Protein AF-A0A377W652-F1 (afdb_monomer_lite)

pLDDT: mean 80.08, std 19.36, range [29.86, 98.31]

Sequence (258 aa):
MRSPALASLPARCYQHLEQLRKGLPGRFKTESAIARPEDRALLKRELHKAECLGRTADGKVIYLWQRNGQEDAPLLRELGRLREIAFRAVGEGSGKRRDIDGYDDDYLHLILWDEEDLEIVGAYRFMPTAIQLAKRGLEGIYSYSLFHYDGRMDDVLQHGIELGRSFIQPRYWGRSRAGLPVVRHRRLSGALSALSLSVWSGVDFWRIAARDLLVAFYRMWFPATHPLAESRRPYPASLPDVLAQFWAGRITTTTWPG

InterPro domains:
  IPR016181 Acyl-CoA N-acyltransferase [SSF55729] (70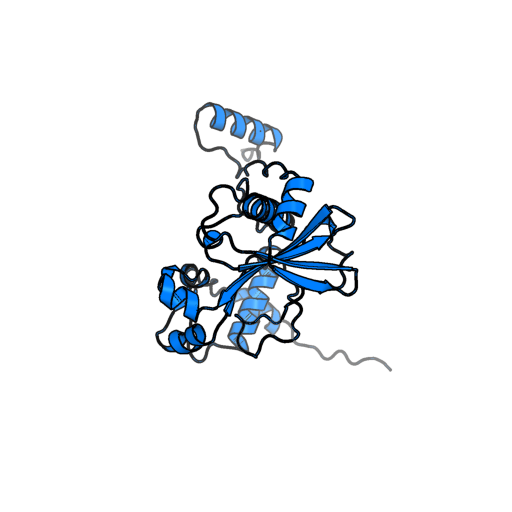-239)
  IPR052351 L-ornithine N(alpha)-acyltransferase [PTHR37323] (31-175)

Radius of gyration: 23.19 Å; chains: 1; bounding box: 68×57×45 Å

Secondary structure (DSSP, 8-state):
-PPPP---HHHHHHHHHHHHHTTPPPSS---PPPPPPPPHHHHHHHHHHSEEEEE-TTS-EEEEE--TT-S--HHHHHHHHHHHHHHHTTT---SSSS---TTTTTSEEEEEEETTTTEEEEEEEEEEHHHHHHHH-GGG-HHHHHEEEPTTHHHHHHH-EEEEEEEE-GGGTTT-SS-EEP---TTS-S--TT-EE-----GGGS-HHHHHHHHHHHHHHS--SS-SEEESSPPP---HHHHHHHHS------PPP-

Foldseek 3Di:
DDDPDPPPPVRLVVQQVVCVVVVHHGPDDAFDAADDQDDLVVLVVVQVVFDWQQADPVGWTKGKDALQPPPDDNVQSNQQSQLQQQQVVLPNHPSYNGNDDPLRRVWIKIWTADPVVSDTQWIKTKDLLLVQCVVPNLVNAPCSVFWDFDPVCVVCSNQHMDIDSTGGGPVCVPVDPFADDDGDDPNHPDDPPDDGPPPPRDPPNDDPLVNLVVVQVCCVPPNDPDCRIGGPDDDDPPPDPSVCVVVVDPPPPPDDDD

Organism: Klebsiella pneumoniae (NCBI:txid573)

Structure (mmCIF, N/CA/C/O backbone):
data_AF-A0A377W652-F1
#
_entry.id   AF-A0A377W652-F1
#
loop_
_atom_site.group_PDB
_atom_site.id
_atom_site.type_symbol
_atom_site.label_atom_id
_atom_site.label_alt_id
_atom_site.label_comp_id
_atom_site.label_asym_id
_atom_site.label_entity_id
_atom_site.label_seq_id
_atom_site.pdbx_PDB_ins_code
_atom_site.Cartn_x
_atom_site.Cartn_y
_atom_site.Cartn_z
_atom_site.occupancy
_atom_site.B_iso_or_equiv
_atom_site.auth_seq_id
_atom_site.auth_comp_id
_atom_site.auth_asym_id
_atom_site.auth_atom_id
_atom_site.pdbx_PDB_model_num
ATOM 1 N N . MET A 1 1 ? 40.449 34.722 -15.596 1.00 35.84 1 MET A N 1
ATOM 2 C CA . MET A 1 1 ? 39.004 34.465 -15.792 1.00 35.84 1 MET A CA 1
ATOM 3 C C . MET A 1 1 ? 38.501 33.643 -14.614 1.00 35.84 1 MET A C 1
ATOM 5 O O . MET A 1 1 ? 38.960 32.524 -14.438 1.00 35.84 1 MET A O 1
ATOM 9 N N . ARG A 1 2 ? 37.672 34.224 -13.735 1.00 35.28 2 ARG A N 1
ATOM 10 C CA . ARG A 1 2 ? 37.111 33.515 -12.572 1.00 35.28 2 ARG A CA 1
ATOM 11 C C . ARG A 1 2 ? 35.944 32.639 -13.037 1.00 35.28 2 ARG A C 1
ATOM 13 O O . ARG A 1 2 ? 35.059 33.133 -13.727 1.00 35.28 2 ARG A O 1
ATOM 20 N N . SER A 1 3 ? 35.978 31.363 -12.661 1.00 35.78 3 SER A N 1
ATOM 21 C CA . SER A 1 3 ? 34.892 30.396 -12.859 1.00 35.78 3 SER A CA 1
ATOM 22 C C . SER A 1 3 ? 33.577 30.956 -12.285 1.00 35.78 3 SER A C 1
ATOM 24 O O . SER A 1 3 ? 33.621 31.531 -11.190 1.00 35.78 3 SER A O 1
ATOM 26 N N . PRO A 1 4 ? 32.427 30.864 -12.982 1.00 44.88 4 PRO A N 1
ATOM 27 C CA . PRO A 1 4 ? 31.177 31.421 -12.485 1.00 44.88 4 PRO A CA 1
ATOM 28 C C . PRO A 1 4 ? 30.789 30.692 -11.198 1.00 44.88 4 PRO A C 1
ATOM 30 O O . PRO A 1 4 ? 30.637 29.473 -11.168 1.00 44.88 4 PRO A O 1
ATOM 33 N N . ALA A 1 5 ? 30.691 31.461 -10.117 1.00 50.03 5 ALA A N 1
ATOM 34 C CA . ALA A 1 5 ? 30.400 30.970 -8.784 1.00 50.03 5 ALA A CA 1
ATOM 35 C C . ALA A 1 5 ? 29.127 30.110 -8.776 1.00 50.03 5 ALA A C 1
ATOM 37 O O . ALA A 1 5 ? 28.068 30.534 -9.244 1.00 50.03 5 ALA A O 1
ATOM 38 N N . LEU A 1 6 ? 29.228 28.916 -8.189 1.00 53.34 6 LEU A N 1
ATOM 39 C CA . LEU A 1 6 ? 28.081 28.156 -7.703 1.00 53.34 6 LEU A CA 1
ATOM 40 C C . LEU A 1 6 ? 27.255 29.090 -6.808 1.00 53.34 6 LEU A C 1
ATOM 42 O O . LEU A 1 6 ? 27.677 29.424 -5.703 1.00 53.34 6 LEU A O 1
ATOM 46 N N . ALA A 1 7 ? 26.105 29.557 -7.299 1.00 61.00 7 ALA A N 1
ATOM 47 C CA . ALA A 1 7 ? 25.197 30.373 -6.505 1.00 61.00 7 ALA A CA 1
ATOM 48 C C . ALA A 1 7 ? 24.889 29.645 -5.186 1.00 61.00 7 ALA A C 1
ATOM 50 O O . ALA A 1 7 ? 24.534 28.461 -5.198 1.00 61.00 7 ALA A O 1
ATOM 51 N N . SER A 1 8 ? 25.044 30.345 -4.059 1.00 83.06 8 SER A N 1
ATOM 52 C CA . SER A 1 8 ? 24.790 29.791 -2.728 1.00 83.06 8 SER A CA 1
ATOM 53 C C . SER A 1 8 ? 23.367 29.217 -2.646 1.00 83.06 8 SER A C 1
ATOM 55 O O . SER A 1 8 ? 22.455 29.689 -3.332 1.00 83.06 8 SER A O 1
ATOM 57 N N . LEU A 1 9 ? 23.153 28.180 -1.825 1.00 81.50 9 LEU A N 1
ATOM 58 C CA . LEU A 1 9 ? 21.832 27.556 -1.657 1.00 81.50 9 LEU A CA 1
ATOM 59 C C . LEU A 1 9 ? 20.709 28.593 -1.414 1.00 81.50 9 LEU A C 1
ATOM 61 O O . LEU A 1 9 ? 19.686 28.491 -2.092 1.00 81.50 9 LEU A O 1
ATOM 65 N N . PRO A 1 10 ? 20.903 29.643 -0.583 1.00 86.69 10 PRO A N 1
ATOM 66 C CA . PRO A 1 10 ? 19.921 30.718 -0.438 1.00 86.69 10 PRO A CA 1
ATOM 67 C C . PRO A 1 10 ? 19.581 31.422 -1.757 1.00 86.69 10 PRO A C 1
ATOM 69 O O . PRO A 1 10 ? 18.405 31.585 -2.074 1.00 86.69 10 PRO A O 1
ATOM 72 N N . ALA A 1 11 ? 20.578 31.783 -2.572 1.00 87.31 11 ALA A N 1
ATOM 73 C CA . ALA A 1 11 ? 20.348 32.435 -3.863 1.00 87.31 11 ALA A CA 1
ATOM 74 C C . ALA A 1 11 ? 19.551 31.539 -4.827 1.00 87.31 11 ALA A C 1
ATOM 76 O O . ALA A 1 11 ? 18.671 32.016 -5.546 1.00 87.31 11 ALA A O 1
ATOM 77 N N . ARG A 1 12 ? 19.804 30.225 -4.803 1.00 88.19 12 ARG A N 1
ATOM 78 C CA . ARG A 1 12 ? 19.027 29.248 -5.580 1.00 88.19 12 ARG A CA 1
ATOM 79 C C . ARG A 1 12 ? 17.585 29.131 -5.078 1.00 88.19 12 ARG A C 1
ATOM 81 O O . ARG A 1 12 ? 16.683 29.027 -5.908 1.00 88.19 12 ARG A O 1
ATOM 88 N N . CYS A 1 13 ? 17.354 29.188 -3.763 1.00 88.56 13 CYS A N 1
ATOM 89 C CA . CYS A 1 13 ? 16.011 29.223 -3.165 1.00 88.56 13 CYS A CA 1
ATOM 90 C C . CYS A 1 13 ? 15.234 30.475 -3.579 1.00 88.56 13 CYS A C 1
ATOM 92 O O . CYS A 1 13 ? 14.096 30.359 -4.030 1.00 88.56 13 CYS A O 1
ATOM 94 N N . TYR A 1 14 ? 15.858 31.654 -3.530 1.00 89.25 14 TYR A N 1
ATOM 95 C CA . TYR A 1 14 ? 15.233 32.890 -4.011 1.00 89.25 14 TYR A CA 1
ATOM 96 C C . TYR A 1 14 ? 14.858 32.807 -5.493 1.00 89.25 14 TYR A C 1
ATOM 98 O O . TYR A 1 14 ? 13.730 33.123 -5.865 1.00 89.25 14 TYR A O 1
ATOM 106 N N . GLN A 1 15 ? 15.767 32.321 -6.342 1.00 89.00 15 GLN A N 1
ATOM 107 C CA . GLN A 1 15 ? 15.490 32.142 -7.771 1.00 89.00 15 GLN A CA 1
ATOM 108 C C . GLN A 1 15 ? 14.363 31.137 -8.032 1.00 89.00 15 GLN A C 1
ATOM 110 O O . GLN A 1 15 ? 13.579 31.332 -8.957 1.00 89.00 15 GLN A O 1
ATOM 115 N N . HIS A 1 16 ? 14.277 30.071 -7.234 1.00 89.56 16 HIS A N 1
ATOM 116 C CA . HIS A 1 16 ? 13.189 29.103 -7.314 1.00 89.56 16 HIS A CA 1
ATOM 117 C C . HIS A 1 16 ? 11.834 29.749 -7.006 1.00 89.56 16 HIS A C 1
ATOM 119 O O . HIS A 1 16 ? 10.908 29.618 -7.803 1.00 89.56 16 HIS A O 1
ATOM 125 N N . LEU A 1 17 ? 11.732 30.486 -5.896 1.00 90.56 17 LEU A N 1
ATOM 126 C CA . LEU A 1 17 ? 10.500 31.181 -5.510 1.00 90.56 17 LEU A CA 1
ATOM 127 C C . LEU A 1 17 ? 10.085 32.225 -6.555 1.00 90.56 17 LEU A C 1
ATOM 129 O O . LEU A 1 17 ? 8.910 32.316 -6.903 1.00 90.56 17 LEU A O 1
ATOM 133 N N . GLU A 1 18 ? 11.047 32.963 -7.111 1.00 91.50 18 GLU A N 1
ATOM 134 C CA . GLU A 1 18 ? 10.772 33.971 -8.138 1.00 91.50 18 GLU A CA 1
ATOM 135 C C . GLU A 1 18 ? 10.302 33.352 -9.466 1.00 91.50 18 GLU A C 1
ATOM 137 O O . GLU A 1 18 ? 9.458 33.930 -10.150 1.00 91.50 18 GLU A O 1
ATOM 142 N N . GLN A 1 19 ? 10.801 32.166 -9.833 1.00 90.38 19 GLN A N 1
ATOM 143 C CA . GLN A 1 19 ? 10.291 31.414 -10.986 1.00 90.38 19 GLN A CA 1
ATOM 144 C C . GLN A 1 19 ? 8.856 30.938 -10.757 1.00 90.38 19 GLN A C 1
ATOM 146 O O . GLN A 1 19 ? 8.008 31.165 -11.620 1.00 90.38 19 GLN A O 1
ATOM 151 N N . LEU A 1 20 ? 8.565 30.367 -9.582 1.00 88.81 20 LEU A N 1
ATOM 152 C CA . LEU A 1 20 ? 7.210 29.932 -9.234 1.00 88.81 20 LEU A CA 1
ATOM 153 C C . LEU A 1 20 ? 6.216 31.100 -9.252 1.00 88.81 20 LEU A C 1
ATOM 155 O O . LEU A 1 20 ? 5.122 30.962 -9.795 1.00 88.81 20 LEU A O 1
ATOM 159 N N . ARG A 1 21 ? 6.614 32.275 -8.745 1.00 89.12 21 ARG A N 1
ATOM 160 C CA . ARG A 1 21 ? 5.798 33.502 -8.790 1.00 89.12 21 ARG A CA 1
ATOM 161 C C . ARG A 1 21 ? 5.438 33.921 -10.220 1.00 89.12 21 ARG A C 1
ATOM 163 O O . ARG A 1 21 ? 4.377 34.493 -10.439 1.00 89.12 21 ARG A O 1
ATOM 170 N N . LYS A 1 22 ? 6.312 33.637 -11.189 1.00 91.44 22 LYS A N 1
ATOM 171 C CA . LYS A 1 22 ? 6.118 33.928 -12.621 1.00 91.44 22 LYS A CA 1
ATOM 172 C C . LYS A 1 22 ? 5.391 32.811 -13.380 1.00 91.44 22 LYS A C 1
ATOM 174 O O . LYS A 1 22 ? 5.277 32.903 -14.597 1.00 91.44 22 LYS A O 1
ATOM 179 N N . GLY A 1 23 ? 4.945 31.750 -12.701 1.00 86.81 23 GLY A N 1
ATOM 180 C CA . GLY A 1 23 ? 4.350 30.570 -13.340 1.00 86.81 23 GLY A CA 1
ATOM 181 C C . GLY A 1 23 ? 5.354 29.709 -14.117 1.00 86.81 23 GLY A C 1
ATOM 182 O O . GLY A 1 23 ? 4.952 28.846 -14.892 1.00 86.81 23 GLY A O 1
ATOM 183 N N . LEU A 1 24 ? 6.658 29.935 -13.927 1.00 88.50 24 LEU A N 1
ATOM 184 C CA . LEU A 1 24 ? 7.721 29.146 -14.544 1.00 88.50 24 LEU A CA 1
ATOM 185 C C . LEU A 1 24 ? 8.069 27.935 -13.661 1.00 88.50 24 LEU A C 1
ATOM 187 O O . LEU A 1 24 ? 7.951 28.014 -12.434 1.00 88.50 24 LEU A O 1
ATOM 191 N N . PRO A 1 25 ? 8.551 26.824 -14.249 1.00 84.50 25 PRO A N 1
ATOM 192 C CA . PRO A 1 25 ? 9.026 25.684 -13.475 1.00 84.50 25 PRO A CA 1
ATOM 193 C C . PRO A 1 25 ? 10.186 26.104 -12.566 1.00 84.50 25 PRO A C 1
ATOM 195 O O . PRO A 1 25 ? 11.153 26.728 -13.007 1.00 84.50 25 PRO A O 1
ATOM 198 N N . GLY A 1 26 ? 10.073 25.773 -11.279 1.00 85.00 26 GLY A N 1
ATOM 199 C CA . GLY A 1 26 ? 11.079 26.118 -10.282 1.00 85.00 26 GLY A CA 1
ATOM 200 C C . GLY A 1 26 ? 12.357 25.277 -10.400 1.00 85.00 26 GLY A C 1
ATOM 201 O O . GLY A 1 26 ? 12.348 24.142 -10.863 1.00 85.00 26 GLY A O 1
ATOM 202 N N . ARG A 1 27 ? 13.477 25.806 -9.888 1.00 84.81 27 ARG A N 1
ATOM 203 C CA . ARG A 1 27 ? 14.809 25.151 -9.899 1.00 84.81 27 ARG A CA 1
ATOM 204 C C . ARG A 1 27 ? 14.981 23.884 -9.050 1.00 84.81 27 ARG A C 1
ATOM 206 O O . ARG A 1 27 ? 16.042 23.267 -9.102 1.00 84.81 27 ARG A O 1
ATOM 213 N N . PHE A 1 28 ? 14.004 23.543 -8.220 1.00 85.81 28 PHE A N 1
ATOM 214 C CA . PHE A 1 28 ? 14.082 22.422 -7.291 1.00 85.81 28 PHE A CA 1
ATOM 215 C C . PHE A 1 28 ? 12.897 21.513 -7.546 1.00 85.81 28 PHE A C 1
ATOM 217 O O . PHE A 1 28 ? 11.790 21.992 -7.792 1.00 85.81 28 PHE A O 1
ATOM 224 N N . LYS A 1 29 ? 13.135 20.207 -7.440 1.00 82.50 29 LYS A N 1
ATOM 225 C CA . LYS A 1 29 ? 12.052 19.244 -7.308 1.00 82.50 29 LYS A CA 1
ATOM 226 C C . LYS A 1 29 ? 11.389 19.502 -5.957 1.00 82.50 29 LYS A C 1
ATOM 228 O O . LYS A 1 29 ? 12.051 19.423 -4.925 1.00 82.50 29 LYS A O 1
ATOM 233 N N . THR A 1 30 ? 10.120 19.873 -5.979 1.00 84.81 30 THR A N 1
ATOM 234 C CA . THR A 1 30 ? 9.318 20.096 -4.778 1.00 84.81 30 THR A CA 1
ATOM 235 C C . THR A 1 30 ? 8.376 18.923 -4.563 1.00 84.81 30 THR A C 1
ATOM 237 O O . THR A 1 30 ? 8.030 18.196 -5.495 1.00 84.81 30 THR A O 1
ATOM 240 N N . GLU A 1 31 ? 7.958 18.743 -3.318 1.00 88.06 31 GLU A N 1
ATOM 241 C CA . GLU A 1 31 ? 6.947 17.767 -2.942 1.00 88.06 31 GLU A CA 1
ATOM 242 C C . GLU A 1 31 ? 5.745 18.497 -2.351 1.00 88.06 31 GLU A C 1
ATOM 244 O O . GLU A 1 31 ? 5.880 19.524 -1.683 1.00 88.06 31 GLU A O 1
ATOM 249 N N . SER A 1 32 ? 4.553 17.953 -2.569 1.00 90.12 32 SER A N 1
ATOM 250 C CA . SER A 1 32 ? 3.347 18.449 -1.912 1.00 90.12 32 SER A CA 1
ATOM 251 C C . SER A 1 32 ? 3.416 18.182 -0.411 1.00 90.12 32 SER A C 1
ATOM 253 O O . SER A 1 32 ? 3.940 17.153 0.020 1.00 90.12 32 SER A O 1
ATOM 255 N N . ALA A 1 33 ? 2.821 19.063 0.393 1.00 93.69 33 ALA A N 1
ATOM 256 C CA . ALA A 1 33 ? 2.632 18.791 1.813 1.00 93.69 33 ALA A CA 1
ATOM 257 C C . ALA A 1 33 ? 1.785 17.522 2.004 1.00 93.69 33 ALA A C 1
ATOM 259 O O . ALA A 1 33 ? 0.727 17.373 1.380 1.00 93.69 33 ALA A O 1
ATOM 260 N N . ILE A 1 34 ? 2.242 16.622 2.876 1.00 95.69 34 ILE A N 1
ATOM 261 C CA . ILE A 1 34 ? 1.500 15.410 3.239 1.00 95.69 34 ILE A CA 1
ATOM 262 C C . ILE A 1 34 ? 0.124 15.816 3.782 1.00 95.69 34 ILE A C 1
ATOM 264 O O . ILE A 1 34 ? -0.031 16.851 4.438 1.00 95.69 34 ILE A O 1
ATOM 268 N N . ALA A 1 35 ? -0.906 15.036 3.455 1.00 96.94 35 ALA A N 1
ATOM 269 C C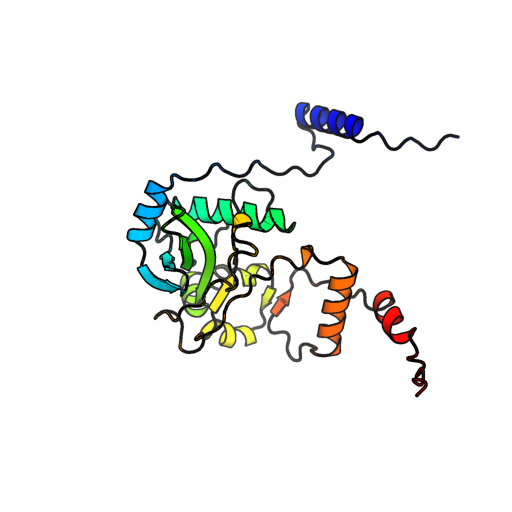A . ALA A 1 35 ? -2.254 15.288 3.943 1.00 96.94 35 ALA A CA 1
ATOM 270 C C . ALA A 1 35 ? -2.318 15.321 5.481 1.00 96.94 35 ALA A C 1
ATOM 272 O O . ALA A 1 35 ? -1.502 14.714 6.172 1.00 96.94 35 ALA A O 1
ATOM 273 N N . ARG A 1 36 ? -3.318 16.031 6.015 1.00 97.44 36 ARG A N 1
ATOM 274 C CA . ARG A 1 36 ? -3.622 15.998 7.451 1.00 97.44 36 ARG A CA 1
ATOM 275 C C . ARG A 1 36 ? -4.139 14.603 7.839 1.00 97.44 36 ARG A C 1
ATOM 277 O O . ARG A 1 36 ? -4.729 13.953 6.973 1.00 97.44 36 ARG A O 1
ATOM 284 N N . PRO A 1 37 ? -3.902 14.151 9.084 1.00 97.38 37 PRO A N 1
ATOM 285 C CA . PRO A 1 37 ? -4.447 12.887 9.572 1.00 97.38 37 PRO A CA 1
ATOM 286 C C . PRO A 1 37 ? -5.973 12.887 9.532 1.00 97.38 37 PRO A C 1
ATOM 288 O O . PRO A 1 37 ? -6.599 13.926 9.762 1.00 97.38 37 PRO A O 1
ATOM 291 N N . GLU A 1 38 ? -6.551 11.726 9.235 1.00 98.06 38 GLU A N 1
ATOM 292 C CA . GLU A 1 38 ? -7.982 11.492 9.442 1.00 98.06 38 GLU A CA 1
ATOM 293 C C . GLU A 1 38 ? -8.286 11.364 10.950 1.00 98.06 38 GLU A C 1
ATOM 295 O O . GLU A 1 38 ? -7.396 11.113 11.768 1.00 98.06 38 GLU A O 1
ATOM 300 N N . ASP A 1 39 ? -9.549 11.560 11.333 1.00 97.56 39 ASP A N 1
ATOM 301 C CA . ASP A 1 39 ? -9.966 11.479 12.734 1.00 97.56 39 ASP A CA 1
ATOM 302 C C . ASP A 1 39 ? -9.821 10.051 13.292 1.00 97.56 39 ASP A C 1
ATOM 304 O O . ASP A 1 39 ? -10.311 9.084 12.708 1.00 97.56 39 ASP A O 1
ATOM 308 N N . ARG A 1 40 ? -9.164 9.904 14.448 1.00 96.75 40 ARG A N 1
ATOM 309 C CA . ARG A 1 40 ? -8.858 8.584 15.027 1.00 96.75 40 ARG A CA 1
ATOM 310 C C . ARG A 1 40 ? -10.107 7.817 15.455 1.00 96.75 40 ARG A C 1
ATOM 312 O O . ARG A 1 40 ? -10.152 6.597 15.303 1.00 96.75 40 ARG A O 1
ATOM 319 N N . ALA A 1 41 ? -11.124 8.511 15.968 1.00 96.38 41 ALA A N 1
ATOM 320 C CA . ALA A 1 41 ? -12.373 7.871 16.371 1.00 96.38 41 ALA A CA 1
ATOM 321 C C . ALA A 1 41 ? -13.154 7.373 15.144 1.00 96.38 41 ALA A C 1
ATOM 323 O O . ALA A 1 41 ? -13.698 6.266 15.167 1.00 96.38 41 ALA A O 1
ATOM 324 N N . LEU A 1 42 ? -13.148 8.143 14.052 1.00 97.06 42 LEU A N 1
ATOM 325 C CA . LEU A 1 42 ? -13.664 7.723 12.750 1.00 97.06 42 LEU A CA 1
ATOM 326 C C . LEU A 1 42 ? -12.920 6.488 12.230 1.00 97.06 42 LEU A C 1
ATOM 328 O O . LEU A 1 42 ? -13.573 5.508 11.881 1.00 97.06 42 LEU A O 1
ATOM 332 N N . LEU A 1 43 ? -11.583 6.500 12.217 1.00 97.81 43 LEU A N 1
ATOM 333 C CA . LEU A 1 43 ? -10.782 5.361 11.749 1.00 97.81 43 LEU A CA 1
ATOM 334 C C . LEU A 1 43 ? -11.089 4.087 12.538 1.00 97.81 43 LEU A C 1
ATOM 336 O O . LEU A 1 43 ? -11.358 3.049 11.936 1.00 97.81 43 LEU A O 1
ATOM 340 N N . LYS A 1 44 ? -11.131 4.179 13.873 1.00 97.38 44 LYS A N 1
ATOM 341 C CA . LYS A 1 44 ? -11.507 3.057 14.741 1.00 97.38 44 LYS A CA 1
ATOM 342 C C . LYS A 1 44 ? -12.902 2.530 14.410 1.00 97.38 44 LYS A C 1
ATOM 344 O O . LYS A 1 44 ? -13.090 1.324 14.269 1.00 97.38 44 LYS A O 1
ATOM 349 N N . ARG A 1 45 ? -13.883 3.423 14.253 1.00 96.69 45 ARG A N 1
ATOM 350 C CA . ARG A 1 45 ? -15.257 3.045 13.901 1.00 96.69 45 ARG A CA 1
ATOM 351 C C . ARG A 1 45 ? -15.332 2.337 12.551 1.00 96.69 45 ARG A C 1
ATOM 353 O O . ARG A 1 45 ? -16.061 1.357 12.441 1.00 96.69 45 ARG A O 1
ATOM 360 N N . GLU A 1 46 ? -14.610 2.813 11.541 1.00 96.81 46 GLU A N 1
ATOM 361 C CA . GLU A 1 46 ? -14.594 2.160 10.228 1.00 96.81 46 GLU A CA 1
ATOM 362 C C . GLU A 1 46 ? -13.869 0.807 10.264 1.00 96.81 46 GLU A C 1
ATOM 364 O O . GLU A 1 46 ? -14.350 -0.148 9.658 1.00 96.81 46 GLU A O 1
ATOM 369 N N . LEU A 1 47 ? -12.776 0.678 11.026 1.00 96.81 47 LEU A N 1
ATOM 370 C CA . LEU A 1 47 ? -12.091 -0.607 11.217 1.00 96.81 47 LEU A CA 1
ATOM 371 C C . LEU A 1 47 ? -12.969 -1.638 11.925 1.00 96.81 47 LEU A C 1
ATOM 373 O O . LEU A 1 47 ? -12.968 -2.797 11.533 1.00 96.81 47 LEU A O 1
ATOM 377 N N . HIS A 1 48 ? -13.788 -1.230 12.896 1.00 94.88 48 HIS A N 1
ATOM 378 C CA . HIS A 1 48 ? -14.734 -2.142 13.548 1.00 94.88 48 HIS A CA 1
ATOM 379 C C . HIS A 1 48 ? -15.811 -2.705 12.610 1.00 94.88 48 HIS A C 1
ATOM 381 O O . HIS A 1 48 ? -16.417 -3.723 12.938 1.00 94.88 48 HIS A O 1
ATOM 387 N N . LYS A 1 49 ? -16.059 -2.070 11.457 1.00 95.31 49 LYS A N 1
ATOM 388 C CA . LYS A 1 49 ? -16.943 -2.611 10.410 1.00 95.31 49 LYS A CA 1
ATOM 389 C C . LYS A 1 49 ? -16.213 -3.569 9.466 1.00 95.31 49 LYS A C 1
ATOM 391 O O . LYS A 1 49 ? -16.865 -4.277 8.702 1.00 95.31 49 LYS A O 1
ATOM 396 N N . ALA A 1 50 ? -14.882 -3.540 9.461 1.00 95.56 50 ALA A N 1
ATOM 397 C CA . ALA A 1 50 ? -14.050 -4.402 8.641 1.00 95.56 50 ALA A CA 1
ATOM 398 C C . ALA A 1 50 ? -13.956 -5.810 9.250 1.00 95.56 50 ALA A C 1
ATOM 400 O O . ALA A 1 50 ? -14.237 -6.027 10.430 1.00 95.56 50 ALA A O 1
ATOM 401 N N . GLU A 1 51 ? -13.545 -6.782 8.442 1.00 94.69 51 GLU A N 1
ATOM 402 C CA . GLU A 1 51 ? -13.375 -8.153 8.915 1.00 94.69 51 GLU A CA 1
ATOM 403 C C . GLU A 1 51 ? -12.170 -8.228 9.864 1.00 94.69 51 GLU A C 1
ATOM 405 O O . GLU A 1 51 ? -11.057 -7.847 9.501 1.00 94.69 51 GLU A O 1
ATOM 410 N N . CYS A 1 52 ? -12.383 -8.711 11.089 1.00 94.69 52 CYS A N 1
ATOM 411 C CA . CYS A 1 52 ? -11.313 -8.934 12.056 1.00 94.69 52 CYS A CA 1
ATOM 412 C C . CYS A 1 52 ? -10.713 -10.326 11.843 1.00 94.69 52 CYS A C 1
ATOM 414 O O . CYS A 1 52 ? -11.392 -11.336 12.025 1.00 94.69 52 CYS A O 1
ATOM 416 N N . LEU A 1 53 ? -9.432 -10.375 11.479 1.00 91.00 53 LEU A N 1
ATOM 417 C CA . LEU A 1 53 ? -8.715 -11.620 11.205 1.00 91.00 53 LEU A CA 1
ATOM 418 C C . LEU A 1 53 ? -8.013 -12.199 12.441 1.00 91.00 53 LEU A C 1
ATOM 420 O O . LEU A 1 53 ? -7.572 -13.347 12.415 1.00 91.00 53 LEU A O 1
ATOM 424 N N . GLY A 1 54 ? -7.878 -11.414 13.512 1.00 90.56 54 GLY A N 1
ATOM 425 C CA . GLY A 1 54 ? -7.260 -11.848 14.763 1.00 90.56 54 GLY A CA 1
ATOM 426 C C . GLY A 1 54 ? -6.360 -10.789 15.390 1.00 90.56 54 GLY A C 1
ATOM 427 O O . GLY A 1 54 ? -6.473 -9.597 15.102 1.00 90.56 54 GLY A O 1
ATOM 428 N N . ARG A 1 55 ? -5.467 -11.237 16.276 1.00 90.19 55 ARG A N 1
ATOM 429 C CA . ARG A 1 55 ? -4.511 -10.389 16.997 1.00 90.19 55 ARG A CA 1
ATOM 430 C C . ARG A 1 55 ? -3.093 -10.938 16.891 1.00 90.19 55 ARG A C 1
ATOM 432 O O . ARG A 1 55 ? -2.899 -12.150 16.815 1.00 90.19 55 ARG A O 1
ATOM 439 N N . THR A 1 56 ? -2.110 -10.048 16.898 1.00 85.88 56 THR A N 1
ATOM 440 C CA . THR A 1 56 ? -0.691 -10.395 17.014 1.00 85.88 56 THR A CA 1
ATOM 441 C C . THR A 1 56 ? -0.313 -10.690 18.469 1.00 85.88 56 THR A C 1
ATOM 443 O O . THR A 1 56 ? -1.069 -10.401 19.398 1.00 85.88 56 THR A O 1
ATOM 446 N N . ALA A 1 57 ? 0.879 -11.258 18.679 1.00 84.38 57 ALA A N 1
ATOM 447 C CA . ALA A 1 57 ? 1.388 -11.577 20.016 1.00 84.38 57 ALA A CA 1
ATOM 448 C C . ALA A 1 57 ? 1.559 -10.337 20.918 1.00 84.38 57 ALA A C 1
ATOM 450 O O . ALA A 1 57 ? 1.432 -10.443 22.132 1.00 84.38 57 ALA A O 1
ATOM 451 N N . ASP A 1 58 ? 1.809 -9.166 20.328 1.00 82.56 58 ASP A N 1
ATOM 452 C CA . ASP A 1 58 ? 1.894 -7.864 21.001 1.00 82.56 58 ASP A CA 1
ATOM 453 C C . ASP A 1 58 ? 0.539 -7.128 21.078 1.00 82.56 58 ASP A C 1
ATOM 455 O O . ASP A 1 58 ? 0.493 -5.923 21.301 1.00 82.56 58 ASP A O 1
ATOM 459 N N . GLY A 1 59 ? -0.579 -7.836 20.879 1.00 88.06 59 GLY A N 1
ATOM 460 C CA . GLY A 1 59 ? -1.931 -7.329 21.137 1.00 88.06 59 GLY A CA 1
ATOM 461 C C . GLY A 1 59 ? -2.558 -6.488 20.020 1.00 88.06 59 GLY A C 1
ATOM 462 O O . GLY A 1 59 ? -3.743 -6.145 20.127 1.00 88.06 59 GLY A O 1
ATOM 463 N N . LYS A 1 60 ? -1.824 -6.205 18.936 1.00 91.06 60 LYS A N 1
ATOM 464 C CA . LYS A 1 60 ? -2.326 -5.445 17.778 1.00 91.06 60 LYS A CA 1
ATOM 465 C C . LYS A 1 60 ? -3.384 -6.239 17.027 1.00 91.06 60 LYS A C 1
ATOM 467 O O . LYS A 1 60 ? -3.309 -7.462 16.925 1.00 91.06 60 LYS A O 1
ATOM 472 N N . VAL A 1 61 ? -4.390 -5.546 16.509 1.00 93.50 61 VAL A N 1
ATOM 473 C CA . VAL A 1 61 ? -5.529 -6.164 15.820 1.00 93.50 61 VAL A CA 1
ATOM 474 C C . VAL A 1 61 ? -5.278 -6.167 14.321 1.00 93.50 61 VAL A C 1
ATOM 476 O O . VAL A 1 61 ? -4.783 -5.186 13.769 1.00 93.50 61 VAL A O 1
ATOM 479 N N . ILE A 1 62 ? -5.619 -7.265 13.658 1.00 94.00 62 ILE A N 1
ATOM 480 C CA . ILE A 1 62 ? -5.479 -7.404 12.213 1.00 94.00 62 ILE A CA 1
ATOM 481 C C . ILE A 1 62 ? -6.861 -7.301 11.578 1.00 94.00 62 ILE A C 1
ATOM 483 O O . ILE A 1 62 ? -7.725 -8.142 11.828 1.00 94.00 62 ILE A O 1
ATOM 487 N N . TYR A 1 63 ? -7.045 -6.296 10.730 1.00 95.88 63 TYR A N 1
ATOM 488 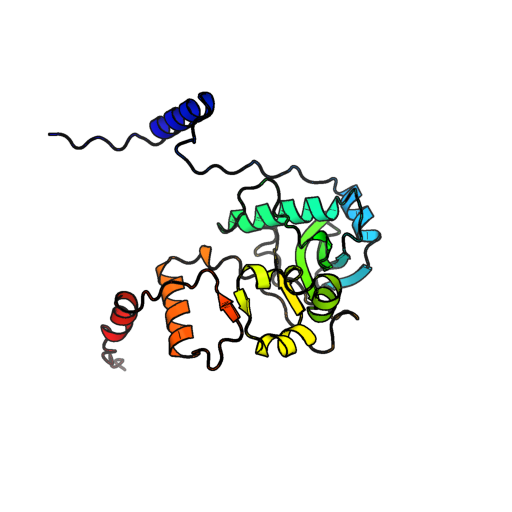C CA . TYR A 1 63 ? -8.271 -6.076 9.974 1.00 95.88 63 TYR A CA 1
ATOM 489 C C . TYR A 1 63 ? -8.047 -6.311 8.483 1.00 95.88 63 TYR A C 1
ATOM 491 O O . TYR A 1 63 ? -6.982 -6.004 7.944 1.00 95.88 63 TYR A O 1
ATOM 499 N N . LEU A 1 64 ? -9.075 -6.810 7.807 1.00 95.38 64 LEU A N 1
ATOM 500 C CA . LEU A 1 64 ? -9.147 -6.901 6.358 1.00 95.38 64 LEU A CA 1
ATOM 501 C C . LEU A 1 64 ? -10.211 -5.938 5.845 1.00 95.38 64 LEU A C 1
ATOM 503 O O . LEU A 1 64 ? -11.395 -6.063 6.164 1.00 95.38 64 LEU A O 1
ATOM 507 N N . TRP A 1 65 ? -9.781 -4.976 5.037 1.00 96.56 65 TRP A N 1
ATOM 508 C CA . TRP A 1 65 ? -10.638 -3.923 4.513 1.00 96.56 65 TRP A CA 1
ATOM 509 C C . TRP A 1 65 ? -10.523 -3.816 2.991 1.00 96.56 65 TRP A C 1
ATOM 511 O O . TRP A 1 65 ? -9.459 -4.012 2.417 1.00 96.56 65 TRP A O 1
ATOM 521 N N . GLN A 1 66 ? -11.620 -3.474 2.326 1.00 95.44 66 GLN A N 1
ATOM 522 C CA . GLN A 1 66 ? -11.675 -3.189 0.893 1.00 95.44 66 GLN A CA 1
ATOM 523 C C . GLN A 1 66 ? -12.654 -2.039 0.682 1.00 95.44 66 GLN A C 1
ATOM 525 O O . GLN A 1 66 ? -13.661 -1.958 1.388 1.00 95.44 66 GLN A O 1
ATOM 530 N N . ARG A 1 67 ? -12.395 -1.168 -0.302 1.00 94.69 67 ARG A N 1
ATOM 531 C CA . ARG A 1 67 ? -13.234 0.016 -0.524 1.00 94.69 67 ARG A CA 1
ATOM 532 C C . ARG A 1 67 ? -14.681 -0.329 -0.864 1.00 94.69 67 ARG A C 1
ATOM 534 O O . ARG A 1 67 ? -15.580 0.379 -0.429 1.00 94.69 67 ARG A O 1
ATOM 541 N N . ASN A 1 68 ? -14.907 -1.382 -1.654 1.00 89.81 68 ASN A N 1
ATOM 542 C CA . ASN A 1 68 ? -16.242 -1.872 -2.028 1.00 89.81 68 ASN A CA 1
ATOM 543 C C . ASN A 1 68 ? -17.207 -0.767 -2.508 1.00 89.81 68 ASN A C 1
ATOM 545 O O . ASN A 1 68 ? -18.385 -0.770 -2.166 1.00 89.81 68 ASN A O 1
ATOM 549 N N . GLY A 1 69 ? -16.700 0.195 -3.288 1.00 89.69 69 GLY A N 1
ATOM 550 C CA . GLY A 1 69 ? -17.510 1.280 -3.852 1.00 89.69 69 GLY A CA 1
ATOM 551 C C . GLY A 1 69 ? -17.895 2.398 -2.876 1.00 89.69 69 GLY A C 1
ATOM 552 O O . GLY A 1 69 ? -18.665 3.271 -3.257 1.00 89.69 69 GLY A O 1
ATOM 553 N N . GLN A 1 70 ? -17.365 2.415 -1.648 1.00 91.88 70 GLN A N 1
ATOM 554 C CA . GLN A 1 70 ? -17.602 3.514 -0.706 1.00 91.88 70 GLN A CA 1
ATOM 555 C C . GLN A 1 70 ? -17.125 4.853 -1.290 1.00 91.88 70 GLN A C 1
ATOM 557 O O . GLN A 1 70 ? -15.953 5.005 -1.663 1.00 91.88 70 GLN A O 1
ATOM 562 N N . GLU A 1 71 ? -18.028 5.833 -1.343 1.00 89.12 71 GLU A N 1
ATOM 563 C CA . GLU A 1 71 ? -17.705 7.198 -1.770 1.00 89.12 71 GLU A CA 1
ATOM 564 C C . GLU A 1 71 ? -16.765 7.865 -0.761 1.00 89.12 71 GLU A C 1
ATOM 566 O O . GLU A 1 71 ? -15.670 8.305 -1.127 1.00 89.12 71 GLU A O 1
ATOM 571 N N . ASP A 1 72 ? -17.146 7.854 0.520 1.00 93.19 72 ASP A N 1
ATOM 572 C CA . ASP A 1 72 ? -16.307 8.315 1.622 1.00 93.19 72 ASP A CA 1
ATOM 573 C C . ASP A 1 72 ? -15.482 7.161 2.209 1.00 93.19 72 ASP A C 1
ATOM 575 O O . ASP A 1 72 ? -15.999 6.296 2.910 1.00 93.19 72 ASP A O 1
ATOM 579 N N . ALA A 1 73 ? -14.180 7.156 1.913 1.00 96.19 73 ALA A N 1
ATOM 580 C CA . ALA A 1 73 ? -13.239 6.127 2.352 1.00 96.19 73 ALA A CA 1
ATOM 581 C C . ALA A 1 73 ? -12.110 6.729 3.220 1.00 96.19 73 ALA A C 1
ATOM 583 O O . ALA A 1 73 ? -10.976 6.870 2.742 1.00 96.19 73 ALA A O 1
ATOM 584 N N . PRO A 1 74 ? -12.374 7.090 4.494 1.00 97.12 74 PRO A N 1
ATOM 585 C CA . PRO A 1 74 ? -11.355 7.643 5.394 1.00 97.12 74 PRO A CA 1
ATOM 586 C C . PRO A 1 74 ? -10.188 6.677 5.610 1.00 97.12 74 PRO A C 1
ATOM 588 O O . PRO A 1 74 ? -9.040 7.110 5.647 1.00 97.12 74 PRO A O 1
ATOM 591 N N . LEU A 1 75 ? -10.446 5.364 5.644 1.00 97.81 75 LEU A N 1
ATOM 592 C CA . LEU A 1 75 ? -9.383 4.364 5.760 1.00 97.81 75 LEU A CA 1
ATOM 593 C C . LEU A 1 75 ? -8.416 4.411 4.580 1.00 97.81 75 LEU A C 1
ATOM 595 O O . LEU A 1 75 ? -7.208 4.443 4.790 1.00 97.81 75 LEU A O 1
ATOM 599 N N . LEU A 1 76 ? -8.917 4.502 3.346 1.00 97.75 76 LEU A N 1
ATOM 600 C CA . LEU A 1 76 ? -8.050 4.617 2.174 1.00 97.75 76 LEU A CA 1
ATOM 601 C C . LEU A 1 76 ? -7.246 5.923 2.184 1.00 97.75 76 LEU A C 1
ATOM 603 O O . LEU A 1 76 ? -6.053 5.925 1.873 1.00 97.75 76 LEU A O 1
ATOM 607 N N . ARG A 1 77 ? -7.877 7.036 2.577 1.00 97.88 77 ARG A N 1
ATOM 608 C CA . ARG A 1 77 ? -7.187 8.327 2.701 1.00 97.88 77 ARG A CA 1
ATOM 609 C C . ARG A 1 77 ? -6.069 8.284 3.734 1.00 97.88 77 ARG A C 1
ATOM 611 O O . ARG A 1 77 ? -5.006 8.857 3.479 1.00 97.88 77 ARG A O 1
ATOM 618 N N . GLU A 1 78 ? -6.297 7.620 4.860 1.00 98.31 78 GLU A N 1
ATOM 619 C CA . GLU A 1 78 ? -5.292 7.475 5.907 1.00 98.31 78 GLU A CA 1
ATOM 620 C C . GLU A 1 78 ? -4.181 6.508 5.494 1.00 98.31 78 GLU A C 1
ATOM 622 O O . GLU A 1 78 ? -3.008 6.848 5.623 1.00 98.31 78 GLU A O 1
ATOM 627 N N . LEU A 1 79 ? -4.513 5.360 4.895 1.00 97.94 79 LEU A N 1
ATOM 628 C CA . LEU A 1 79 ? -3.520 4.435 4.341 1.00 97.94 79 LEU A CA 1
ATOM 629 C C . LEU A 1 79 ? -2.592 5.144 3.351 1.00 97.94 79 LEU A C 1
ATOM 631 O O . LEU A 1 79 ? -1.373 5.034 3.470 1.00 97.94 79 LEU A O 1
ATOM 635 N N . GLY A 1 80 ? -3.145 5.935 2.429 1.00 97.69 80 GLY A N 1
ATOM 636 C CA . GLY A 1 80 ? -2.345 6.702 1.478 1.00 97.69 80 GLY A CA 1
ATOM 637 C C . GLY A 1 80 ? -1.473 7.775 2.133 1.00 97.69 80 GLY A C 1
ATOM 638 O O . GLY A 1 80 ? -0.343 8.009 1.702 1.00 97.69 80 GLY A O 1
ATOM 639 N N . ARG A 1 81 ? -1.959 8.425 3.196 1.00 98.19 81 ARG A N 1
ATOM 640 C CA . ARG A 1 81 ? -1.165 9.388 3.976 1.00 98.19 81 ARG A CA 1
ATOM 641 C C . ARG A 1 81 ? 0.019 8.700 4.658 1.00 98.19 81 ARG A C 1
ATOM 643 O O . ARG A 1 81 ? 1.138 9.204 4.596 1.00 98.19 81 ARG A O 1
ATOM 650 N N . LEU A 1 82 ? -0.223 7.558 5.295 1.00 97.31 82 LEU A N 1
ATOM 651 C CA . LEU A 1 82 ? 0.784 6.817 6.052 1.00 97.31 82 LEU A CA 1
ATOM 652 C C . LEU A 1 82 ? 1.819 6.134 5.156 1.00 97.31 82 LEU A C 1
ATOM 654 O O . LEU A 1 82 ? 3.004 6.142 5.494 1.00 97.31 82 LEU A O 1
ATOM 658 N N . ARG A 1 83 ? 1.398 5.621 3.995 1.00 96.31 83 ARG A N 1
ATOM 659 C CA . ARG A 1 83 ? 2.303 5.154 2.937 1.00 96.31 83 ARG A CA 1
ATOM 660 C C . ARG A 1 83 ? 3.244 6.257 2.494 1.00 96.31 83 ARG A C 1
ATOM 662 O O . ARG A 1 83 ? 4.450 6.056 2.504 1.00 96.31 83 ARG A O 1
ATOM 669 N N . GLU A 1 84 ? 2.713 7.439 2.184 1.00 96.31 84 GLU A N 1
ATOM 670 C CA . GLU A 1 84 ? 3.540 8.567 1.752 1.00 96.31 84 GLU A CA 1
ATOM 671 C C . GLU A 1 84 ? 4.565 8.966 2.825 1.00 96.31 84 GLU A C 1
ATOM 673 O O . GLU A 1 84 ? 5.722 9.220 2.501 1.00 96.31 84 GLU A O 1
ATOM 678 N N . ILE A 1 85 ? 4.177 8.961 4.107 1.00 94.50 85 ILE A N 1
ATOM 679 C CA . ILE A 1 85 ? 5.104 9.201 5.227 1.00 94.50 85 ILE A CA 1
ATOM 680 C C . ILE A 1 85 ? 6.214 8.146 5.256 1.00 94.50 85 ILE A C 1
ATOM 682 O O . ILE A 1 85 ? 7.392 8.496 5.337 1.00 94.50 85 ILE A O 1
ATOM 686 N N . ALA A 1 86 ? 5.849 6.865 5.199 1.00 91.88 86 ALA A N 1
ATOM 687 C CA . ALA A 1 86 ? 6.805 5.768 5.276 1.00 91.88 86 ALA A CA 1
ATOM 688 C C . ALA A 1 86 ? 7.751 5.742 4.066 1.00 91.88 86 ALA A C 1
ATOM 690 O O . ALA A 1 86 ? 8.958 5.582 4.235 1.00 91.88 86 ALA A O 1
ATOM 691 N N . PHE A 1 87 ? 7.226 5.950 2.858 1.00 91.31 87 PHE A N 1
ATOM 692 C CA . PHE A 1 87 ? 8.004 5.918 1.624 1.00 91.31 87 PHE A CA 1
ATOM 693 C C . PHE A 1 87 ? 8.906 7.143 1.476 1.00 91.31 87 PHE A C 1
ATOM 695 O O . PHE A 1 87 ? 10.073 6.984 1.120 1.00 91.31 87 PHE A O 1
ATOM 702 N N . ARG A 1 88 ? 8.456 8.354 1.838 1.00 91.56 88 ARG A N 1
ATOM 703 C CA . ARG A 1 88 ? 9.350 9.529 1.869 1.00 91.56 88 ARG A CA 1
ATOM 704 C C . ARG A 1 88 ? 10.507 9.357 2.840 1.00 91.56 88 ARG A C 1
ATOM 706 O O . ARG A 1 88 ? 11.621 9.758 2.520 1.00 91.56 88 ARG A O 1
ATOM 713 N N . ALA A 1 89 ? 10.266 8.734 3.993 1.00 88.81 89 ALA A N 1
ATOM 714 C CA . ALA A 1 89 ? 11.306 8.495 4.988 1.00 88.81 89 ALA A CA 1
ATOM 715 C C . ALA A 1 89 ? 12.434 7.567 4.488 1.00 88.81 89 ALA A C 1
ATOM 717 O O . ALA A 1 89 ? 13.518 7.579 5.066 1.00 88.81 89 ALA A O 1
ATOM 718 N N . VAL A 1 90 ? 12.213 6.820 3.400 1.00 81.19 90 VAL A N 1
ATOM 719 C CA . VAL A 1 90 ? 13.234 5.989 2.733 1.00 81.19 90 VAL A CA 1
ATOM 720 C C . VAL A 1 90 ? 13.590 6.456 1.315 1.00 81.19 90 VAL A C 1
ATOM 722 O O . VAL A 1 90 ? 14.308 5.759 0.608 1.00 81.19 90 VAL A O 1
ATOM 725 N N . GLY A 1 91 ? 13.117 7.635 0.894 1.00 84.06 91 GLY A N 1
ATOM 726 C CA . GLY A 1 91 ? 13.415 8.212 -0.424 1.00 84.06 91 GLY A CA 1
ATOM 727 C C . GLY A 1 91 ? 12.567 7.691 -1.593 1.00 84.06 91 GLY A C 1
ATOM 728 O O . GLY A 1 91 ? 12.838 8.053 -2.732 1.00 84.06 91 GLY A O 1
ATOM 729 N N . GLU A 1 92 ? 11.525 6.905 -1.320 1.00 85.12 92 GLU A N 1
ATOM 730 C CA . GLU A 1 92 ? 10.647 6.237 -2.303 1.00 85.12 92 GLU A CA 1
ATOM 731 C C . GLU A 1 92 ? 9.259 6.907 -2.408 1.00 85.12 92 GLU A C 1
ATOM 733 O O . GLU A 1 92 ? 8.324 6.376 -3.007 1.00 85.12 92 GLU A O 1
ATOM 738 N N . GLY A 1 93 ? 9.075 8.056 -1.753 1.00 87.06 93 GLY A N 1
ATOM 739 C CA . GLY A 1 93 ? 7.792 8.754 -1.700 1.00 87.06 93 GLY A CA 1
ATOM 740 C C . GLY A 1 93 ? 7.327 9.248 -3.069 1.00 87.06 93 GLY A C 1
ATOM 741 O O . GLY A 1 93 ? 8.124 9.668 -3.910 1.00 87.06 93 GLY A O 1
ATOM 742 N N . SER A 1 94 ? 6.010 9.276 -3.278 1.00 89.75 94 SER A N 1
ATOM 743 C CA . SER A 1 94 ? 5.430 9.771 -4.533 1.00 89.75 94 SER A CA 1
ATOM 744 C C . SER A 1 94 ? 5.590 11.290 -4.705 1.00 89.75 94 SER A C 1
ATOM 746 O O . SER A 1 94 ? 5.417 11.821 -5.806 1.00 89.75 94 SER A O 1
ATOM 748 N N . GLY A 1 95 ? 5.873 12.008 -3.612 1.00 91.44 95 GLY A N 1
ATOM 749 C CA . GLY A 1 95 ? 5.906 13.467 -3.544 1.00 91.44 95 GLY A CA 1
ATOM 750 C C . GLY A 1 95 ? 4.508 14.096 -3.536 1.00 91.44 95 GLY A C 1
ATOM 751 O O . GLY A 1 95 ? 4.380 15.324 -3.537 1.00 91.44 95 GLY A O 1
ATOM 752 N N . LYS A 1 96 ? 3.443 13.286 -3.527 1.00 94.94 96 LYS A N 1
ATOM 753 C CA . LYS A 1 96 ? 2.043 13.733 -3.496 1.00 94.94 96 LYS A CA 1
ATOM 754 C C . LYS A 1 96 ? 1.547 13.862 -2.059 1.00 94.94 96 LYS A C 1
ATOM 756 O O . LYS A 1 96 ? 2.215 13.492 -1.104 1.00 94.94 96 LYS A O 1
ATOM 761 N N . ARG A 1 97 ? 0.332 14.386 -1.881 1.00 97.06 97 ARG A N 1
ATOM 762 C CA . ARG A 1 97 ? -0.281 14.506 -0.544 1.00 97.06 97 ARG A CA 1
ATOM 763 C C . ARG A 1 97 ? -0.574 13.146 0.106 1.00 97.06 97 ARG A C 1
ATOM 765 O O . ARG A 1 97 ? -0.617 13.068 1.332 1.00 97.06 97 ARG A O 1
ATOM 772 N N . ARG A 1 98 ? -0.850 12.128 -0.714 1.00 97.31 98 ARG A N 1
ATOM 773 C CA . ARG A 1 98 ? -1.168 10.743 -0.344 1.00 97.31 98 ARG A CA 1
ATOM 774 C C . ARG A 1 98 ? -0.661 9.814 -1.450 1.00 97.31 98 ARG A C 1
ATOM 776 O O . ARG A 1 98 ? -0.787 10.166 -2.624 1.00 97.31 98 ARG A O 1
ATOM 783 N N . ASP A 1 99 ? -0.163 8.648 -1.067 1.00 96.44 99 ASP A N 1
ATOM 784 C CA . ASP A 1 99 ? 0.201 7.556 -1.969 1.00 96.44 99 ASP A CA 1
ATOM 785 C C . ASP A 1 99 ? -1.021 6.649 -2.202 1.00 96.44 99 ASP A C 1
ATOM 787 O O . ASP A 1 99 ? -1.276 5.703 -1.456 1.00 96.44 99 ASP A O 1
ATOM 791 N N . ILE A 1 100 ? -1.837 7.023 -3.191 1.00 95.62 100 ILE A N 1
ATOM 792 C CA . ILE A 1 100 ? -3.028 6.283 -3.635 1.00 95.62 100 ILE A CA 1
ATOM 793 C C . ILE A 1 100 ? -2.976 6.178 -5.160 1.00 95.62 100 ILE A C 1
ATOM 795 O O . ILE A 1 100 ? -2.683 7.167 -5.844 1.00 95.62 100 ILE A O 1
ATOM 799 N N . ASP A 1 101 ? -3.276 4.998 -5.691 1.00 94.25 101 ASP A N 1
ATOM 800 C CA . ASP A 1 101 ? -3.400 4.722 -7.119 1.00 94.25 101 ASP A CA 1
ATOM 801 C C . ASP A 1 101 ? -4.740 4.033 -7.456 1.00 94.25 101 ASP A C 1
ATOM 803 O O . ASP A 1 101 ? -5.534 3.701 -6.579 1.00 94.25 101 ASP A O 1
ATOM 807 N N . GLY A 1 102 ? -5.023 3.852 -8.751 1.00 92.81 102 GLY A N 1
ATOM 808 C CA . GLY A 1 102 ? -6.306 3.309 -9.219 1.00 92.81 102 GLY A CA 1
ATOM 809 C C . GLY A 1 102 ? -6.567 1.844 -8.847 1.00 92.81 102 GLY A C 1
ATOM 810 O O . GLY A 1 102 ? -7.693 1.375 -9.005 1.00 92.81 102 GLY A O 1
ATOM 811 N N . TYR A 1 103 ? -5.556 1.127 -8.350 1.00 94.50 103 TYR A N 1
ATOM 812 C CA . TYR A 1 103 ? -5.682 -0.267 -7.926 1.00 94.50 103 TYR A CA 1
ATOM 813 C C . TYR A 1 103 ? -6.186 -0.371 -6.483 1.00 94.50 103 TYR A C 1
ATOM 815 O O . TYR A 1 103 ? -6.787 -1.376 -6.108 1.00 94.50 103 TYR A O 1
ATOM 823 N N . ASP A 1 104 ? -5.987 0.667 -5.664 1.00 95.38 104 ASP A N 1
ATOM 824 C CA . ASP A 1 104 ? -6.353 0.641 -4.245 1.00 95.38 104 ASP A CA 1
ATOM 825 C C . ASP A 1 104 ? -7.842 0.379 -3.990 1.00 95.38 104 ASP A C 1
ATOM 827 O O . ASP A 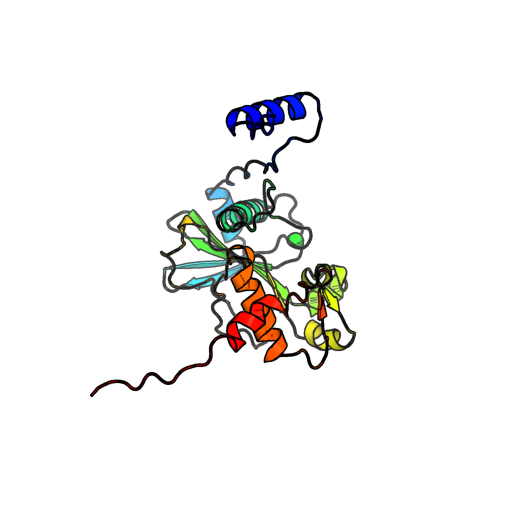1 104 ? -8.191 -0.181 -2.951 1.00 95.38 104 ASP A O 1
ATOM 831 N N . ASP A 1 105 ? -8.708 0.751 -4.930 1.00 93.50 105 ASP A N 1
ATOM 832 C CA . ASP A 1 105 ? -10.153 0.557 -4.816 1.00 93.50 105 ASP A CA 1
ATOM 833 C C . ASP A 1 105 ? -10.558 -0.915 -4.944 1.00 93.50 105 ASP A C 1
ATOM 835 O O . ASP A 1 105 ? -11.508 -1.362 -4.295 1.00 93.50 105 ASP A O 1
ATOM 839 N N . ASP A 1 106 ? -9.838 -1.675 -5.772 1.00 93.25 106 ASP A N 1
ATOM 840 C CA . ASP A 1 106 ? -10.096 -3.100 -5.945 1.00 93.25 106 ASP A CA 1
ATOM 841 C C . ASP A 1 106 ? -9.370 -3.937 -4.899 1.00 93.25 106 ASP A C 1
ATOM 843 O O . ASP A 1 106 ? -9.860 -5.006 -4.557 1.00 93.25 106 ASP A O 1
ATOM 847 N N . TYR A 1 107 ? -8.219 -3.498 -4.392 1.00 94.56 107 TYR A N 1
ATOM 848 C CA . TYR A 1 107 ? -7.355 -4.360 -3.591 1.00 94.56 107 TYR A CA 1
ATOM 849 C C . TYR A 1 107 ? -7.867 -4.537 -2.165 1.00 94.56 107 TYR A C 1
ATOM 851 O O . TYR A 1 107 ? -8.471 -3.646 -1.567 1.00 94.56 107 TYR A O 1
ATOM 859 N N . LEU A 1 108 ? -7.591 -5.716 -1.612 1.00 95.12 108 LEU A N 1
ATOM 860 C CA . LEU A 1 108 ? -7.774 -5.989 -0.196 1.00 95.12 108 LEU A CA 1
ATOM 861 C C . LEU A 1 108 ? -6.610 -5.359 0.566 1.00 95.12 108 LEU A C 1
ATOM 863 O O . LEU A 1 108 ? -5.454 -5.569 0.212 1.00 95.12 108 LEU A O 1
ATOM 867 N N . HIS A 1 109 ? -6.901 -4.610 1.619 1.00 95.56 109 HIS A N 1
ATOM 868 C CA . HIS A 1 109 ? -5.917 -3.998 2.502 1.00 95.56 109 HIS A CA 1
ATOM 869 C C . HIS A 1 109 ? -5.930 -4.750 3.824 1.00 95.56 109 HIS A C 1
ATOM 871 O O . HIS A 1 109 ? -6.935 -4.747 4.536 1.00 95.56 109 HIS A O 1
ATOM 877 N N . LEU A 1 110 ? -4.811 -5.392 4.153 1.00 94.94 110 LEU A N 1
ATOM 878 C CA . LEU A 1 110 ? -4.589 -5.938 5.484 1.00 94.94 110 LEU A CA 1
ATOM 879 C C . LEU A 1 110 ? -3.969 -4.846 6.346 1.00 94.94 110 LEU A C 1
ATOM 881 O O . LEU A 1 110 ? -2.874 -4.361 6.054 1.00 94.94 110 LEU A O 1
ATOM 885 N N . ILE A 1 111 ? -4.686 -4.456 7.393 1.00 96.12 111 ILE A N 1
ATOM 886 C CA . ILE A 1 111 ? -4.373 -3.316 8.248 1.00 96.12 111 ILE A CA 1
ATOM 887 C C . ILE A 1 111 ? -4.030 -3.832 9.641 1.00 96.12 111 ILE A C 1
ATOM 889 O O . ILE A 1 111 ? -4.813 -4.558 10.251 1.00 96.12 111 ILE A O 1
ATOM 893 N N . LEU A 1 112 ? -2.865 -3.436 10.148 1.00 94.88 112 LEU A N 1
ATOM 894 C CA . LEU A 1 112 ? -2.447 -3.696 11.520 1.00 94.88 112 LEU A CA 1
ATOM 895 C C . LEU A 1 112 ? -2.785 -2.476 12.382 1.00 94.88 112 LEU A C 1
ATOM 897 O O . LEU A 1 112 ? -2.300 -1.378 12.112 1.00 94.88 112 LEU A O 1
ATOM 901 N N . TRP A 1 113 ? -3.613 -2.662 13.404 1.00 96.00 113 TRP A N 1
ATOM 902 C CA . TRP A 1 113 ? -4.164 -1.602 14.247 1.00 96.00 113 TRP A CA 1
ATOM 903 C C . TRP A 1 113 ? -3.670 -1.694 15.690 1.00 96.00 113 TRP A C 1
ATOM 905 O O . TRP A 1 113 ? -3.666 -2.767 16.296 1.00 96.00 113 TRP A O 1
ATOM 915 N N . ASP A 1 114 ? -3.291 -0.547 16.240 1.00 94.81 114 ASP A N 1
ATOM 916 C CA . ASP A 1 114 ? -2.940 -0.348 17.638 1.00 94.81 114 ASP A CA 1
ATOM 917 C C . ASP A 1 114 ? -4.123 0.259 18.400 1.00 94.81 114 ASP A C 1
ATOM 919 O O . ASP A 1 114 ? -4.516 1.400 18.153 1.00 94.81 114 ASP A O 1
ATOM 923 N N . GLU A 1 115 ? -4.704 -0.515 19.319 1.00 93.38 115 GLU A N 1
ATOM 924 C CA . GLU A 1 115 ? -5.831 -0.062 20.142 1.00 93.38 115 GLU A CA 1
ATOM 925 C C . GLU A 1 115 ? -5.416 0.927 21.234 1.00 93.38 115 GLU A C 1
ATOM 927 O O . GLU A 1 115 ? -6.257 1.712 21.673 1.00 93.38 115 GLU A O 1
ATOM 932 N N . GLU A 1 116 ? -4.155 0.898 21.669 1.00 92.19 116 GLU A N 1
ATOM 933 C CA . GLU A 1 116 ? -3.652 1.790 22.717 1.00 92.19 116 GLU A CA 1
ATOM 934 C C . GLU A 1 116 ? -3.363 3.173 22.133 1.00 92.19 116 GLU A C 1
ATOM 936 O O . GLU A 1 116 ? -3.841 4.187 22.643 1.00 92.19 116 GLU A O 1
ATOM 941 N N . ASP A 1 117 ? -2.652 3.207 21.005 1.00 93.44 117 ASP A N 1
ATOM 942 C CA . ASP A 1 117 ? -2.309 4.457 20.324 1.00 93.44 117 ASP A CA 1
ATOM 943 C C . ASP A 1 117 ? -3.476 5.030 19.492 1.00 93.44 117 ASP A C 1
ATOM 945 O O . ASP A 1 117 ? -3.445 6.209 19.120 1.00 93.44 117 ASP A O 1
ATOM 949 N N . LEU A 1 118 ? -4.508 4.219 19.214 1.00 95.38 118 LEU A N 1
ATOM 950 C CA . LEU A 1 118 ? -5.599 4.490 18.265 1.00 95.38 118 LEU A CA 1
ATOM 951 C C . LEU A 1 118 ? -5.082 4.799 16.859 1.00 95.38 118 LEU A C 1
ATOM 953 O O . LEU A 1 118 ? -5.411 5.827 16.254 1.00 95.38 118 LEU A O 1
ATOM 957 N N . GLU A 1 119 ? -4.227 3.911 16.360 1.00 95.69 119 GLU A N 1
ATOM 958 C CA . GLU A 1 119 ? -3.378 4.189 15.213 1.00 95.69 119 GLU A CA 1
ATOM 959 C C . GLU A 1 119 ? -3.105 2.962 14.338 1.00 95.69 119 GLU A C 1
ATOM 961 O O . GLU A 1 119 ? -2.939 1.839 14.808 1.00 95.69 119 GLU A O 1
ATOM 966 N N . ILE A 1 120 ? -2.981 3.180 13.028 1.00 96.50 120 ILE A N 1
ATOM 967 C CA . ILE A 1 120 ? -2.578 2.120 12.095 1.00 96.50 120 ILE A CA 1
ATOM 968 C C . ILE A 1 120 ? -1.071 1.890 12.239 1.00 96.50 120 ILE A C 1
ATOM 970 O O . ILE A 1 120 ? -0.281 2.757 11.897 1.00 96.50 120 ILE A O 1
ATOM 974 N N . VAL A 1 121 ? -0.618 0.723 12.679 1.00 94.62 121 VAL A N 1
ATOM 975 C CA . VAL A 1 121 ? 0.820 0.406 12.766 1.00 94.62 121 VAL A CA 1
ATOM 976 C C . VAL A 1 121 ? 1.452 0.341 11.375 1.00 94.62 121 VAL A C 1
ATOM 978 O O . VAL A 1 121 ? 2.536 0.877 11.123 1.00 94.62 121 VAL A O 1
ATOM 981 N N . GLY A 1 122 ? 0.738 -0.297 10.456 1.00 93.75 122 GLY A N 1
ATOM 982 C CA . GLY A 1 122 ? 1.136 -0.485 9.074 1.00 93.75 122 GLY A CA 1
ATOM 983 C C . GLY A 1 122 ? 0.093 -1.286 8.313 1.00 93.75 122 GLY A C 1
ATOM 984 O O . GLY A 1 122 ? -0.905 -1.733 8.882 1.00 93.75 122 GLY A O 1
ATOM 985 N N . ALA A 1 123 ? 0.317 -1.459 7.020 1.00 95.00 123 ALA A N 1
ATOM 986 C CA . ALA A 1 123 ? -0.571 -2.236 6.172 1.00 95.00 123 ALA A CA 1
ATOM 987 C C . ALA A 1 123 ? 0.153 -2.723 4.921 1.00 95.00 123 ALA A C 1
ATOM 989 O O . ALA A 1 123 ? 1.203 -2.197 4.545 1.00 95.00 123 ALA A O 1
ATOM 990 N N . TYR A 1 124 ? -0.445 -3.694 4.245 1.00 93.31 124 TYR A N 1
ATOM 991 C CA . TYR A 1 124 ? -0.138 -4.016 2.856 1.00 93.31 124 TYR A CA 1
ATOM 992 C C . TYR A 1 124 ? -1.434 -4.268 2.098 1.00 93.31 124 TYR A C 1
ATOM 994 O O . TYR A 1 124 ? -2.470 -4.564 2.697 1.00 93.31 124 TYR A O 1
ATOM 1002 N N . ARG A 1 125 ? -1.374 -4.147 0.773 1.00 93.88 125 ARG A N 1
ATOM 1003 C CA . ARG A 1 125 ? -2.489 -4.524 -0.090 1.00 93.88 125 ARG A CA 1
ATOM 1004 C C . ARG A 1 125 ? -2.182 -5.809 -0.836 1.00 93.88 125 ARG A C 1
ATOM 1006 O O . ARG A 1 125 ? -1.019 -6.077 -1.151 1.00 93.88 125 ARG A O 1
ATOM 1013 N N . PHE A 1 126 ? -3.218 -6.574 -1.138 1.00 92.88 126 PHE A N 1
ATOM 1014 C CA . PHE A 1 126 ? -3.096 -7.791 -1.914 1.00 92.88 126 PHE A CA 1
ATOM 1015 C C . PHE A 1 126 ? -4.320 -8.065 -2.779 1.00 92.88 126 PHE A C 1
ATOM 1017 O O . PHE A 1 126 ? -5.422 -7.580 -2.507 1.00 92.88 126 PHE A O 1
ATOM 1024 N N . MET A 1 127 ? -4.116 -8.865 -3.820 1.00 91.62 127 MET A N 1
ATOM 1025 C CA . MET A 1 127 ? -5.174 -9.283 -4.727 1.00 91.62 127 MET A CA 1
ATOM 1026 C C . MET A 1 127 ? -4.882 -10.673 -5.306 1.00 91.62 127 MET A C 1
ATOM 1028 O O . MET A 1 127 ? -3.843 -10.843 -5.944 1.00 91.62 127 MET A O 1
ATOM 1032 N N . PRO A 1 128 ? -5.773 -11.669 -5.127 1.00 91.25 128 PRO A N 1
ATOM 1033 C CA . PRO A 1 128 ? -5.717 -12.904 -5.903 1.00 91.25 128 PRO A CA 1
ATOM 1034 C C . PRO A 1 128 ? -5.817 -12.584 -7.397 1.00 91.25 128 PRO A C 1
ATOM 1036 O O . PRO A 1 128 ? -6.814 -12.016 -7.856 1.00 91.25 128 PRO A O 1
ATOM 1039 N N . THR A 1 129 ? -4.776 -12.920 -8.155 1.00 91.19 129 THR A N 1
ATOM 1040 C CA . THR A 1 129 ? -4.614 -12.438 -9.533 1.00 91.19 129 THR A CA 1
ATOM 1041 C C . THR A 1 129 ? -5.695 -13.002 -10.453 1.00 91.19 129 THR A C 1
ATOM 1043 O O . THR A 1 129 ? -6.226 -12.253 -11.264 1.00 91.19 129 THR A O 1
ATOM 1046 N N . ALA A 1 130 ? -6.140 -14.247 -10.249 1.00 91.38 130 ALA A N 1
ATOM 1047 C CA . ALA A 1 130 ? -7.235 -14.849 -11.017 1.00 91.38 130 ALA A CA 1
ATOM 1048 C C . ALA A 1 130 ? -8.560 -14.077 -10.896 1.00 91.38 130 ALA A C 1
ATOM 1050 O O . ALA A 1 130 ? -9.253 -13.854 -11.888 1.00 91.38 130 ALA A O 1
ATOM 1051 N N . ILE A 1 131 ? -8.898 -13.620 -9.683 1.00 91.50 131 ILE A N 1
ATOM 1052 C CA . ILE A 1 131 ? -10.124 -12.845 -9.434 1.00 91.50 131 ILE A CA 1
ATOM 1053 C C . ILE A 1 131 ? -10.058 -11.513 -10.181 1.00 91.50 131 ILE A C 1
ATOM 1055 O O . ILE A 1 131 ? -11.026 -11.097 -10.817 1.00 91.50 131 ILE A O 1
ATOM 1059 N N . GLN A 1 132 ? -8.912 -10.841 -10.108 1.00 93.25 132 GLN A N 1
ATOM 1060 C CA . GLN A 1 132 ? -8.745 -9.529 -10.717 1.00 93.25 132 GLN A CA 1
ATOM 1061 C C . GLN A 1 132 ? -8.629 -9.605 -12.240 1.00 93.25 132 GLN A C 1
ATOM 1063 O O . GLN A 1 132 ? -9.204 -8.757 -12.919 1.00 93.25 132 GLN A O 1
ATOM 1068 N N . LEU A 1 133 ? -7.994 -10.653 -12.774 1.00 93.06 133 LEU A N 1
ATOM 1069 C CA . LEU A 1 133 ? -8.000 -10.959 -14.203 1.00 93.06 133 LEU A CA 1
ATOM 1070 C C . LEU A 1 133 ? -9.426 -11.135 -14.727 1.00 93.06 133 LEU A C 1
ATOM 1072 O O . LEU A 1 133 ? -9.793 -10.504 -15.713 1.00 93.06 133 LEU A O 1
ATOM 1076 N N . ALA A 1 134 ? -10.255 -11.927 -14.042 1.00 93.94 134 ALA A N 1
ATOM 1077 C CA . ALA A 1 134 ? -11.648 -12.122 -14.440 1.00 93.94 134 ALA A CA 1
ATOM 1078 C C . ALA A 1 134 ? -12.471 -10.820 -14.381 1.00 93.94 134 ALA A C 1
ATOM 1080 O O . ALA A 1 134 ? -13.401 -10.639 -15.163 1.00 93.94 134 ALA A O 1
ATOM 1081 N N . LYS A 1 135 ? -12.136 -9.907 -13.459 1.00 93.25 135 LYS A N 1
ATOM 1082 C CA . LYS A 1 135 ? -12.868 -8.650 -13.246 1.00 93.25 135 LYS A CA 1
ATOM 1083 C C . LYS A 1 135 ? -12.451 -7.524 -14.198 1.00 93.25 135 LYS A C 1
ATOM 1085 O O . LYS A 1 135 ? -13.307 -6.760 -14.637 1.00 93.25 135 LYS A O 1
ATOM 1090 N N . ARG A 1 136 ? -11.148 -7.349 -14.436 1.00 94.38 136 ARG A N 1
ATOM 1091 C CA . ARG A 1 136 ? -10.574 -6.172 -15.117 1.00 94.38 136 ARG A CA 1
ATOM 1092 C C . ARG A 1 136 ? -9.516 -6.504 -16.171 1.00 94.38 136 ARG A C 1
ATOM 1094 O O . ARG A 1 136 ? -8.933 -5.580 -16.727 1.00 94.38 136 ARG A O 1
ATOM 1101 N N . GLY A 1 137 ? -9.261 -7.781 -16.445 1.00 94.12 137 GLY A N 1
ATOM 1102 C CA . GLY A 1 137 ? -8.166 -8.191 -17.319 1.00 94.12 137 GLY A CA 1
ATOM 1103 C C . GLY A 1 137 ? -6.791 -7.897 -16.714 1.00 94.12 137 GLY A C 1
ATOM 1104 O O . GLY A 1 137 ? -6.648 -7.674 -15.507 1.00 94.12 137 GLY A O 1
ATOM 1105 N N . LEU A 1 138 ? -5.766 -7.901 -17.565 1.00 92.62 138 LEU A N 1
ATOM 1106 C CA . LEU A 1 138 ? -4.374 -7.676 -17.166 1.00 92.62 138 LEU A CA 1
ATOM 1107 C C . LEU A 1 138 ? -4.149 -6.259 -16.628 1.00 92.62 138 LEU A C 1
ATOM 1109 O O . LEU A 1 138 ? -3.380 -6.067 -15.690 1.00 92.62 138 LEU A O 1
ATOM 1113 N N . GLU A 1 139 ? -4.869 -5.271 -17.153 1.00 93.12 139 GLU A N 1
ATOM 1114 C CA . GLU A 1 139 ? -4.838 -3.872 -16.717 1.00 93.12 139 GLU A CA 1
ATOM 1115 C C . GLU A 1 139 ? -5.304 -3.695 -15.266 1.00 93.12 139 GLU A C 1
ATOM 1117 O O . GLU A 1 139 ? -5.007 -2.680 -14.637 1.00 93.12 139 GLU A O 1
ATOM 1122 N N . GLY A 1 140 ? -6.016 -4.683 -14.717 1.00 92.62 140 GLY A N 1
ATOM 1123 C CA . GLY A 1 140 ? -6.389 -4.729 -13.309 1.00 92.62 140 GLY A CA 1
ATOM 1124 C C . GLY A 1 140 ? -5.246 -5.095 -12.359 1.00 92.62 140 GLY A C 1
ATOM 1125 O O . GLY A 1 140 ? -5.421 -4.921 -11.153 1.00 92.62 140 GLY A O 1
ATOM 1126 N N . ILE A 1 141 ? -4.116 -5.599 -12.867 1.00 92.62 141 ILE A N 1
ATOM 1127 C CA . ILE A 1 141 ? -2.961 -6.073 -12.092 1.00 92.62 141 ILE A CA 1
ATOM 1128 C C . ILE A 1 141 ? -1.877 -4.989 -12.068 1.00 92.62 141 ILE A C 1
ATOM 1130 O O . ILE A 1 141 ? -1.356 -4.593 -13.111 1.00 92.62 141 ILE A O 1
ATOM 1134 N N . TYR A 1 142 ? -1.484 -4.507 -10.885 1.00 92.31 142 TYR A N 1
ATOM 1135 C CA . TYR A 1 142 ? -0.526 -3.398 -10.786 1.00 92.31 142 TYR A CA 1
ATOM 1136 C C . TYR A 1 142 ? 0.835 -3.732 -11.403 1.00 92.31 142 TYR A C 1
ATOM 1138 O O . TYR A 1 142 ? 1.407 -2.906 -12.119 1.00 92.31 142 TYR A O 1
ATOM 1146 N N . SER A 1 143 ? 1.371 -4.928 -11.171 1.00 91.19 143 SER A N 1
ATOM 1147 C CA . SER A 1 143 ? 2.663 -5.334 -11.728 1.00 91.19 143 SER A CA 1
ATOM 1148 C C . SER A 1 143 ? 2.619 -5.485 -13.249 1.00 91.19 143 SER A C 1
ATOM 1150 O O . SER A 1 143 ? 3.642 -5.249 -13.892 1.00 91.19 143 SER A O 1
ATOM 1152 N N . TYR A 1 144 ? 1.443 -5.691 -13.854 1.00 92.44 144 TYR A N 1
ATOM 1153 C CA . TYR A 1 144 ? 1.296 -5.598 -15.305 1.00 92.44 144 TYR A CA 1
ATOM 1154 C C . TYR A 1 144 ? 1.511 -4.176 -15.825 1.00 92.44 144 TYR A C 1
ATOM 1156 O O . TYR A 1 144 ? 1.798 -4.025 -17.000 1.00 92.44 144 TYR A O 1
ATOM 1164 N N . SER A 1 145 ? 1.478 -3.124 -14.998 1.00 90.25 145 SER A N 1
ATOM 1165 C CA . SER A 1 145 ? 1.926 -1.776 -15.404 1.00 90.25 145 SER A CA 1
ATOM 1166 C C . SER A 1 145 ? 3.454 -1.616 -15.405 1.00 90.25 145 SER A C 1
ATOM 1168 O O . SER A 1 145 ? 4.000 -0.770 -16.117 1.00 90.25 145 SER A O 1
ATOM 1170 N N . LEU A 1 146 ? 4.170 -2.481 -14.681 1.00 89.50 146 LEU A N 1
ATOM 1171 C CA . LEU A 1 146 ? 5.630 -2.454 -14.545 1.00 89.50 146 LEU A CA 1
ATOM 1172 C C . LEU A 1 146 ? 6.339 -3.419 -15.505 1.00 89.50 146 LEU A C 1
ATOM 1174 O O . LEU A 1 146 ? 7.427 -3.101 -15.989 1.00 89.50 146 LEU A O 1
ATOM 1178 N N . PHE A 1 147 ? 5.707 -4.550 -15.822 1.00 91.19 147 PHE A N 1
ATOM 1179 C CA . PHE A 1 147 ? 6.276 -5.613 -16.649 1.00 91.19 147 PHE A CA 1
ATOM 1180 C C . PHE A 1 147 ? 5.403 -5.978 -17.856 1.00 91.19 147 PHE A C 1
ATOM 1182 O O . PHE A 1 147 ? 4.176 -6.006 -17.755 1.00 91.19 147 PHE A O 1
ATOM 1189 N N . HIS A 1 148 ? 6.042 -6.285 -18.984 1.00 90.62 148 HIS A N 1
ATOM 1190 C CA . HIS A 1 148 ? 5.431 -7.054 -20.066 1.00 90.62 148 HIS A CA 1
ATOM 1191 C C . HIS A 1 148 ? 5.417 -8.528 -19.674 1.00 90.62 148 HIS A C 1
ATOM 1193 O O . HIS A 1 148 ? 6.445 -9.051 -19.251 1.00 90.62 148 HIS A O 1
ATOM 1199 N N . TYR A 1 149 ? 4.268 -9.185 -19.799 1.00 91.38 149 TYR A N 1
ATOM 1200 C CA . TYR A 1 149 ? 4.141 -10.611 -19.518 1.00 91.38 149 TYR A CA 1
ATOM 1201 C C . TYR A 1 149 ? 4.184 -11.428 -20.800 1.00 91.38 149 TYR A C 1
ATOM 1203 O O . TYR A 1 149 ? 3.570 -11.064 -21.802 1.00 91.38 149 TYR A O 1
ATOM 1211 N N . ASP A 1 150 ? 4.897 -12.543 -20.732 1.00 88.88 150 ASP A N 1
ATOM 1212 C CA . ASP A 1 150 ? 4.824 -13.613 -21.718 1.00 88.88 150 ASP A CA 1
ATOM 1213 C C . ASP A 1 150 ? 3.570 -14.470 -21.461 1.00 88.88 150 ASP A C 1
ATOM 1215 O O . ASP A 1 150 ? 3.101 -14.554 -20.326 1.00 88.88 150 ASP A O 1
ATOM 1219 N N . GLY A 1 151 ? 3.031 -15.139 -22.487 1.00 81.88 151 GLY A N 1
ATOM 1220 C CA . GLY A 1 151 ? 1.828 -15.979 -22.351 1.00 81.88 151 GLY A CA 1
ATOM 1221 C C . GLY A 1 151 ? 1.958 -17.111 -21.320 1.00 81.88 151 GLY A C 1
ATOM 1222 O O . GLY A 1 151 ? 0.966 -17.561 -20.760 1.00 81.88 151 GLY A O 1
ATOM 1223 N N . ARG A 1 152 ? 3.182 -17.536 -20.982 1.00 86.19 152 ARG A N 1
ATOM 1224 C CA . ARG A 1 152 ? 3.441 -18.501 -19.895 1.00 86.19 152 ARG A CA 1
ATOM 1225 C C . ARG A 1 152 ? 3.146 -17.945 -18.498 1.00 86.19 152 ARG A C 1
ATOM 1227 O O . ARG A 1 152 ? 3.073 -18.718 -17.547 1.00 86.19 152 ARG A O 1
ATOM 1234 N N . MET A 1 153 ? 2.986 -16.629 -18.357 1.00 88.38 153 MET A N 1
ATOM 1235 C CA . MET A 1 153 ? 2.627 -15.984 -17.093 1.00 88.38 153 MET A CA 1
ATOM 1236 C C . MET A 1 153 ? 1.175 -16.273 -16.687 1.00 88.38 153 MET A C 1
ATOM 1238 O O . MET A 1 153 ? 0.841 -16.130 -15.512 1.00 88.38 153 MET A O 1
ATOM 1242 N N . ASP A 1 154 ? 0.327 -16.727 -17.615 1.00 87.69 154 ASP A N 1
ATOM 1243 C CA . ASP A 1 154 ? -1.082 -17.013 -17.342 1.00 87.69 154 ASP A CA 1
ATOM 1244 C C . ASP A 1 154 ? -1.253 -18.009 -16.192 1.00 87.69 154 ASP A C 1
ATOM 1246 O O . ASP A 1 154 ? -2.012 -17.734 -15.268 1.00 87.69 154 ASP A O 1
ATOM 1250 N N . ASP A 1 155 ? -0.498 -19.111 -16.175 1.00 87.12 155 ASP A N 1
ATOM 1251 C CA . ASP A 1 155 ? -0.596 -20.112 -15.102 1.00 87.12 155 ASP A CA 1
ATOM 1252 C C . ASP A 1 155 ? -0.200 -19.535 -13.731 1.00 87.12 155 ASP A C 1
ATOM 1254 O O . ASP A 1 155 ? -0.868 -19.770 -12.718 1.00 87.12 155 ASP A O 1
ATOM 1258 N N . VAL A 1 156 ? 0.830 -18.680 -13.709 1.00 87.56 156 VAL A N 1
ATOM 1259 C CA . VAL A 1 156 ? 1.248 -17.952 -12.502 1.00 87.56 156 VAL A CA 1
ATOM 1260 C C . VAL A 1 156 ? 0.138 -17.012 -12.038 1.00 87.56 156 VAL A C 1
ATOM 1262 O O . VAL A 1 156 ? -0.136 -16.931 -10.843 1.00 87.56 156 VAL A O 1
ATOM 1265 N N . LEU A 1 157 ? -0.534 -16.318 -12.955 1.00 89.62 157 LEU A N 1
ATOM 1266 C CA . LEU A 1 157 ? -1.620 -15.400 -12.616 1.00 89.62 157 LEU A CA 1
ATOM 1267 C C . LEU A 1 157 ? -2.924 -16.126 -12.247 1.00 89.62 157 LEU A C 1
ATOM 1269 O O . LEU A 1 157 ? -3.706 -15.584 -11.467 1.00 89.62 157 LEU A O 1
ATOM 1273 N N . GLN A 1 158 ? -3.174 -17.341 -12.733 1.00 89.31 158 GLN A N 1
ATOM 1274 C CA . GLN A 1 158 ? -4.344 -18.127 -12.321 1.00 89.31 158 GLN A CA 1
ATOM 1275 C C . GLN A 1 158 ? -4.223 -18.651 -10.882 1.00 89.31 158 GLN A C 1
ATOM 1277 O O . GLN A 1 158 ? -5.231 -18.835 -10.199 1.00 89.31 158 GLN A O 1
ATOM 1282 N N . HIS A 1 159 ? -3.000 -18.829 -10.381 1.00 85.75 159 HIS A N 1
ATOM 1283 C CA . HIS A 1 159 ? -2.750 -19.375 -9.041 1.00 85.75 159 HIS A CA 1
ATOM 1284 C C . HIS A 1 159 ? -2.079 -18.381 -8.081 1.00 85.75 159 HIS A C 1
ATOM 1286 O O . HIS A 1 159 ? -1.845 -18.695 -6.912 1.00 85.75 159 HIS A O 1
ATOM 1292 N N . GLY A 1 160 ? -1.771 -17.182 -8.569 1.00 86.38 160 GLY A N 1
ATOM 1293 C CA . GLY A 1 160 ? -0.991 -16.173 -7.873 1.00 86.38 160 GLY A CA 1
ATOM 1294 C C . GLY A 1 160 ? -1.798 -15.225 -6.993 1.00 86.38 160 GLY A C 1
ATOM 1295 O O . GLY A 1 160 ? -3.027 -15.113 -7.046 1.00 86.38 160 GLY A O 1
ATOM 1296 N N . ILE A 1 161 ? -1.051 -14.494 -6.170 1.00 89.38 161 ILE A N 1
ATOM 1297 C CA . ILE A 1 161 ? -1.524 -13.344 -5.406 1.00 89.38 161 ILE A CA 1
ATOM 1298 C C . ILE A 1 161 ? -0.510 -12.231 -5.610 1.00 89.38 161 ILE A C 1
ATOM 1300 O O . ILE A 1 161 ? 0.689 -12.425 -5.405 1.00 89.38 161 ILE A O 1
ATOM 1304 N N . GLU A 1 162 ? -0.993 -11.055 -5.981 1.00 89.69 162 GLU A N 1
ATOM 1305 C CA . GLU A 1 162 ? -0.157 -9.871 -6.033 1.00 89.69 162 GLU A CA 1
ATOM 1306 C C . GLU A 1 162 ? -0.141 -9.192 -4.667 1.00 89.69 162 GLU A C 1
ATOM 1308 O O . GLU A 1 162 ? -1.193 -8.949 -4.076 1.00 89.69 162 GLU A O 1
ATOM 1313 N N . LEU A 1 163 ? 1.058 -8.865 -4.186 1.00 90.50 163 LEU A N 1
ATOM 1314 C CA . LEU A 1 163 ? 1.300 -8.130 -2.950 1.00 90.50 163 LEU A CA 1
ATOM 1315 C C . LEU A 1 163 ? 1.958 -6.792 -3.273 1.00 90.50 163 LEU A C 1
ATOM 1317 O O . LEU A 1 163 ? 2.826 -6.707 -4.141 1.00 90.50 163 LEU A O 1
ATOM 1321 N N . GLY A 1 164 ? 1.586 -5.739 -2.552 1.00 89.38 164 GLY A N 1
ATOM 1322 C CA . GLY A 1 164 ? 2.194 -4.434 -2.771 1.00 89.38 164 GLY A CA 1
ATOM 1323 C C . GLY A 1 164 ? 1.929 -3.426 -1.668 1.00 89.38 164 GLY A C 1
ATOM 1324 O O . GLY A 1 164 ? 1.152 -3.657 -0.740 1.00 89.38 164 GLY A O 1
ATOM 1325 N N . ARG A 1 165 ? 2.598 -2.275 -1.801 1.00 89.81 165 ARG A N 1
ATOM 1326 C CA . ARG A 1 165 ? 2.451 -1.099 -0.925 1.00 89.81 165 ARG A CA 1
ATOM 1327 C C . ARG A 1 165 ? 2.543 -1.435 0.570 1.00 89.81 165 ARG A C 1
ATOM 1329 O O . ARG A 1 165 ? 1.837 -0.834 1.379 1.00 89.81 165 ARG A O 1
ATOM 1336 N N . SER A 1 166 ? 3.385 -2.405 0.932 1.00 91.00 166 SER A N 1
ATOM 1337 C CA . SER A 1 166 ? 3.613 -2.756 2.330 1.00 91.00 166 SER A CA 1
ATOM 1338 C C . SER A 1 166 ? 4.381 -1.642 3.026 1.00 91.00 166 SER A C 1
ATOM 1340 O O . SER A 1 166 ? 5.417 -1.210 2.517 1.00 91.00 166 SER A O 1
ATOM 1342 N N . PHE A 1 167 ? 3.918 -1.209 4.190 1.00 90.75 167 PHE A N 1
ATOM 1343 C CA . PHE A 1 167 ? 4.613 -0.208 4.988 1.00 90.75 167 PHE A CA 1
ATOM 1344 C C . PHE A 1 167 ? 4.377 -0.432 6.482 1.00 90.75 167 PHE A C 1
ATOM 1346 O O . PHE A 1 167 ? 3.308 -0.867 6.901 1.00 90.75 167 PHE A O 1
ATOM 1353 N N . ILE A 1 168 ? 5.364 -0.055 7.288 1.00 90.31 168 ILE A N 1
ATOM 1354 C CA . ILE A 1 168 ? 5.213 0.201 8.723 1.00 90.31 168 ILE A CA 1
ATOM 1355 C C . ILE A 1 168 ? 5.494 1.685 8.927 1.00 90.31 168 ILE A C 1
ATOM 1357 O O . ILE A 1 168 ? 6.444 2.202 8.330 1.00 90.31 168 ILE A O 1
ATOM 1361 N N . GLN A 1 169 ? 4.699 2.378 9.745 1.00 90.00 169 GLN A N 1
ATOM 1362 C CA . GLN A 1 169 ? 4.969 3.792 10.001 1.00 90.00 169 GLN A CA 1
ATOM 1363 C C . GLN A 1 169 ? 6.350 3.984 10.649 1.00 90.00 169 GLN A C 1
ATOM 1365 O O . GLN A 1 169 ? 6.705 3.209 11.543 1.00 90.00 169 GLN A O 1
ATOM 1370 N N . PRO A 1 170 ? 7.079 5.067 10.318 1.00 89.44 170 PRO A N 1
ATOM 1371 C CA . PRO A 1 170 ? 8.395 5.334 10.891 1.00 89.44 170 PRO A CA 1
ATOM 1372 C C . PRO A 1 170 ? 8.462 5.303 12.419 1.00 89.44 170 PRO A C 1
ATOM 1374 O O . PRO A 1 170 ? 9.426 4.802 12.986 1.00 89.44 170 PRO A O 1
ATOM 1377 N N . ARG A 1 171 ? 7.410 5.757 13.112 1.00 88.38 171 ARG A N 1
ATOM 1378 C CA . ARG A 1 171 ? 7.366 5.739 14.585 1.00 88.38 171 ARG A CA 1
ATOM 1379 C C . ARG A 1 171 ? 7.377 4.334 15.209 1.00 88.38 171 ARG A C 1
ATOM 1381 O O . ARG A 1 171 ? 7.678 4.206 16.391 1.00 88.38 171 ARG A O 1
ATOM 1388 N N . TYR A 1 172 ? 7.028 3.302 14.439 1.00 85.19 172 TYR A N 1
ATOM 1389 C CA . TYR A 1 172 ? 7.041 1.906 14.881 1.00 8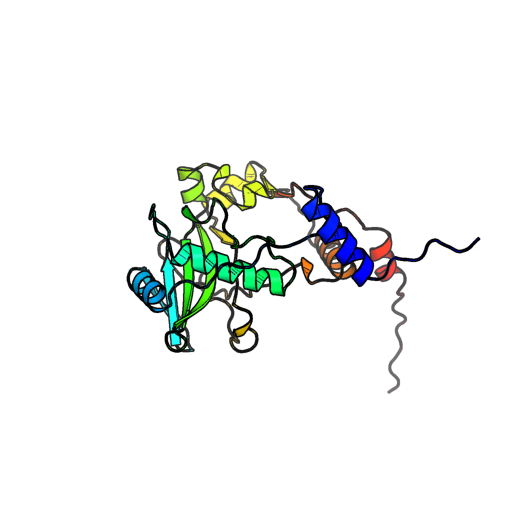5.19 172 TYR A CA 1
ATOM 1390 C C . TYR A 1 172 ? 8.303 1.156 14.427 1.00 85.19 172 TYR A C 1
ATOM 1392 O O . TYR A 1 172 ? 8.498 -0.001 14.813 1.00 85.19 172 TYR A O 1
ATOM 1400 N N . TRP A 1 173 ? 9.192 1.795 13.653 1.00 80.81 173 TRP A N 1
ATOM 1401 C CA . TRP A 1 173 ? 10.485 1.208 13.298 1.00 80.81 173 TRP A CA 1
ATOM 1402 C C . TRP A 1 173 ? 11.320 0.955 14.559 1.00 80.81 173 TRP A C 1
ATOM 1404 O O . TRP A 1 173 ? 11.394 1.786 15.461 1.00 80.81 173 TRP A O 1
ATOM 1414 N N . GLY A 1 174 ? 11.905 -0.240 14.656 1.00 66.69 174 GLY A N 1
ATOM 1415 C CA . GLY A 1 174 ? 12.699 -0.672 15.812 1.00 66.69 174 GLY A CA 1
ATOM 1416 C C . GLY A 1 174 ? 11.897 -1.087 17.054 1.00 66.69 174 GLY A C 1
ATOM 1417 O O . GLY A 1 174 ? 12.450 -1.773 17.909 1.00 66.69 174 GLY A O 1
ATOM 1418 N N . ARG A 1 175 ? 10.604 -0.738 17.152 1.00 59.03 175 ARG A N 1
ATOM 1419 C CA . ARG A 1 175 ? 9.705 -1.187 18.237 1.00 59.03 175 ARG A CA 1
ATOM 1420 C C . ARG A 1 175 ? 8.970 -2.480 17.895 1.00 59.03 175 ARG A C 1
ATOM 1422 O O . ARG A 1 175 ? 8.770 -3.316 18.769 1.00 59.03 175 ARG A O 1
ATOM 1429 N N . SER A 1 176 ? 8.622 -2.674 16.623 1.00 51.19 176 SER A N 1
ATOM 1430 C CA . SER A 1 176 ? 8.072 -3.939 16.133 1.00 51.19 176 SER A CA 1
ATOM 1431 C C . SER A 1 176 ? 9.207 -4.851 15.669 1.00 51.19 176 SER A C 1
ATOM 1433 O O . SER A 1 176 ? 9.809 -4.618 14.622 1.00 51.19 176 SER A O 1
ATOM 1435 N N . ARG A 1 177 ? 9.529 -5.891 16.448 1.00 43.34 177 ARG A N 1
ATOM 1436 C CA . ARG A 1 177 ? 10.470 -6.952 16.027 1.00 43.34 177 ARG A CA 1
ATOM 1437 C C . ARG A 1 177 ? 9.864 -7.905 14.989 1.00 43.34 177 ARG A C 1
ATOM 1439 O O . ARG A 1 177 ? 10.602 -8.630 14.331 1.00 43.34 177 ARG A O 1
ATOM 1446 N N . ALA A 1 178 ? 8.543 -7.892 14.829 1.00 49.81 178 ALA A N 1
ATOM 1447 C CA . ALA A 1 178 ? 7.827 -8.660 13.821 1.00 49.81 178 ALA A CA 1
ATOM 1448 C C . ALA A 1 178 ? 7.413 -7.732 12.667 1.00 49.81 178 ALA A C 1
ATOM 1450 O O . ALA A 1 178 ? 6.918 -6.629 12.898 1.00 49.81 178 ALA A O 1
ATOM 1451 N N . GLY A 1 179 ? 7.647 -8.152 11.421 1.00 58.44 179 GLY A N 1
ATOM 1452 C CA . GLY A 1 179 ? 7.107 -7.474 10.239 1.00 58.44 179 GLY A CA 1
ATOM 1453 C C . GLY A 1 179 ? 5.574 -7.510 10.207 1.00 58.44 179 GLY A C 1
ATOM 1454 O O . GLY A 1 179 ? 4.927 -7.953 11.156 1.00 58.44 179 GLY A O 1
ATOM 1455 N N . LEU A 1 180 ? 4.970 -7.070 9.101 1.00 61.47 180 LEU A N 1
ATOM 1456 C CA . LEU A 1 180 ? 3.522 -7.222 8.940 1.00 61.47 180 LEU A CA 1
ATOM 1457 C C . LEU A 1 180 ? 3.165 -8.719 8.900 1.00 61.47 180 LEU A C 1
ATOM 1459 O O . LEU A 1 180 ? 3.793 -9.465 8.138 1.00 61.47 180 LEU A O 1
ATOM 1463 N N . PRO A 1 181 ? 2.171 -9.171 9.686 1.00 59.69 181 PRO A N 1
ATOM 1464 C CA . PRO A 1 181 ? 1.758 -10.566 9.676 1.00 59.69 181 PRO A CA 1
ATOM 1465 C C . PRO A 1 181 ? 1.093 -10.913 8.337 1.00 59.69 181 PRO A C 1
ATOM 1467 O O . PRO A 1 181 ? 0.206 -10.196 7.867 1.00 59.69 181 PRO A O 1
ATOM 1470 N N . VAL A 1 182 ? 1.477 -12.036 7.725 1.00 61.12 182 VAL A N 1
ATOM 1471 C CA . VAL A 1 182 ? 0.670 -12.649 6.660 1.00 61.12 182 VAL A CA 1
ATOM 1472 C C . VAL A 1 182 ? -0.347 -13.564 7.315 1.00 61.12 182 VAL A C 1
ATOM 1474 O O . VAL A 1 182 ? 0.007 -14.486 8.051 1.00 61.12 182 VAL A O 1
ATOM 1477 N N . VAL A 1 183 ? -1.624 -13.292 7.063 1.00 57.03 183 VAL A N 1
ATOM 1478 C CA . VAL A 1 183 ? -2.726 -14.052 7.647 1.00 57.03 183 VAL A CA 1
ATOM 1479 C C . VAL A 1 183 ? -3.339 -14.949 6.585 1.00 57.03 183 VAL A C 1
ATOM 1481 O O . VAL A 1 183 ? -3.601 -14.509 5.468 1.00 57.03 183 VAL A O 1
ATOM 1484 N N . ARG A 1 184 ? -3.592 -16.214 6.939 1.00 55.19 184 ARG A N 1
ATOM 1485 C CA . ARG A 1 184 ? -4.401 -17.117 6.115 1.00 55.19 184 ARG A CA 1
ATOM 1486 C C . ARG A 1 184 ? -5.834 -16.594 6.069 1.00 55.19 184 ARG A C 1
ATOM 1488 O O . ARG A 1 184 ? -6.475 -16.454 7.102 1.00 55.19 184 ARG A O 1
ATOM 1495 N N . HIS A 1 185 ? -6.339 -16.353 4.869 1.00 61.56 185 HIS A N 1
ATOM 1496 C CA . HIS A 1 185 ? -7.690 -15.857 4.636 1.00 61.56 185 HIS A CA 1
ATOM 1497 C C . HIS A 1 185 ? -8.371 -16.725 3.575 1.00 61.56 185 HIS A C 1
ATOM 1499 O O . HIS A 1 185 ? -7.699 -17.257 2.700 1.00 61.56 185 HIS A O 1
ATOM 1505 N N . ARG A 1 186 ? -9.702 -16.873 3.615 1.00 60.06 186 ARG A N 1
ATOM 1506 C CA . ARG A 1 186 ? -10.446 -17.785 2.719 1.00 60.06 186 ARG A CA 1
ATOM 1507 C C . ARG A 1 186 ? -10.292 -17.446 1.231 1.00 60.06 186 ARG A C 1
ATOM 1509 O O . ARG A 1 186 ? -10.415 -18.327 0.390 1.00 60.06 186 ARG A O 1
ATOM 1516 N N . ARG A 1 187 ? -10.012 -16.178 0.910 1.00 62.84 187 ARG A N 1
ATOM 1517 C CA . ARG A 1 187 ? -9.692 -15.723 -0.459 1.00 62.84 187 ARG A CA 1
ATOM 1518 C C . ARG A 1 187 ? -8.230 -15.973 -0.866 1.00 62.84 187 ARG A C 1
ATOM 1520 O O . ARG A 1 187 ? -7.862 -15.650 -1.986 1.00 62.84 187 ARG A O 1
ATOM 1527 N N . LEU A 1 188 ? -7.401 -16.504 0.032 1.00 58.62 188 LEU A N 1
ATOM 1528 C CA . LEU A 1 188 ? -6.022 -16.910 -0.222 1.00 58.62 188 LEU A CA 1
ATOM 1529 C C . LEU A 1 188 ? -6.000 -18.440 -0.326 1.00 58.62 188 LEU A C 1
ATOM 1531 O O . LEU A 1 188 ? -6.201 -19.145 0.664 1.00 58.62 188 LEU A O 1
ATOM 1535 N N . SER A 1 189 ? -5.775 -18.965 -1.526 1.00 49.44 189 SER A N 1
ATOM 1536 C CA . SER A 1 189 ? -5.603 -20.399 -1.759 1.00 49.44 189 SER A CA 1
ATOM 1537 C C . SER A 1 189 ? -4.415 -20.919 -0.936 1.00 49.44 189 SER A C 1
ATOM 1539 O O . SER A 1 189 ? -3.305 -20.439 -1.127 1.00 49.44 189 SER A O 1
ATOM 1541 N N . GLY A 1 190 ? -4.657 -21.863 -0.014 1.00 45.34 190 GLY A N 1
ATOM 1542 C CA . GLY A 1 190 ? -3.755 -22.838 0.647 1.00 45.34 190 GLY A CA 1
ATOM 1543 C C . GLY A 1 190 ? -2.330 -22.479 1.130 1.00 45.34 190 GLY A C 1
ATOM 1544 O O . GLY A 1 190 ? -1.942 -22.891 2.229 1.00 45.34 190 GLY A O 1
ATOM 1545 N N . ALA A 1 191 ? -1.530 -21.755 0.350 1.00 42.09 191 ALA A N 1
ATOM 1546 C CA . ALA A 1 191 ? -0.068 -21.804 0.386 1.00 42.09 191 ALA A CA 1
ATOM 1547 C C . ALA A 1 191 ? 0.641 -20.632 1.092 1.00 42.09 191 ALA A C 1
ATOM 1549 O O . ALA A 1 191 ? 1.859 -20.659 1.208 1.00 42.09 191 ALA A O 1
ATOM 1550 N N . LEU A 1 192 ? -0.068 -19.625 1.617 1.00 44.25 192 LEU A N 1
ATOM 1551 C CA . LEU A 1 192 ? 0.570 -18.472 2.287 1.00 44.25 192 LEU A CA 1
ATOM 1552 C C . LEU A 1 192 ? 0.584 -18.550 3.824 1.00 44.25 192 LEU A C 1
ATOM 1554 O O . LEU A 1 192 ? 0.607 -17.527 4.508 1.00 44.25 192 LEU A O 1
ATOM 1558 N N . SER A 1 193 ? 0.563 -19.751 4.407 1.00 33.75 193 SER A N 1
ATOM 1559 C CA . SER A 1 193 ? 0.796 -19.883 5.852 1.00 33.75 193 SER A CA 1
ATOM 1560 C C . SER A 1 193 ? 2.236 -19.543 6.208 1.00 33.75 193 SER A C 1
ATOM 1562 O O . SER A 1 193 ? 3.143 -20.261 5.804 1.00 33.75 193 SER A O 1
ATOM 1564 N N . ALA A 1 194 ? 2.393 -18.543 7.076 1.00 37.59 194 ALA A N 1
ATOM 1565 C CA . ALA A 1 194 ? 3.596 -18.279 7.865 1.00 37.59 194 ALA A CA 1
ATOM 1566 C C . ALA A 1 194 ? 4.787 -17.637 7.130 1.00 37.59 194 ALA A C 1
ATOM 1568 O O . ALA A 1 194 ? 5.934 -18.009 7.366 1.00 37.59 194 ALA A O 1
ATOM 1569 N N . LEU A 1 195 ? 4.539 -16.599 6.326 1.00 34.88 195 LEU A N 1
ATOM 1570 C CA . LEU A 1 195 ? 5.582 -15.615 6.018 1.00 34.88 195 LEU A CA 1
ATOM 1571 C C . LEU A 1 195 ? 5.329 -14.328 6.809 1.00 34.88 195 LEU A C 1
ATOM 1573 O O . LEU A 1 195 ? 4.226 -13.801 6.811 1.00 34.88 195 LEU A O 1
ATOM 1577 N N . SER A 1 196 ? 6.344 -13.785 7.472 1.00 38.69 196 SER A N 1
ATOM 1578 C CA . SER A 1 196 ? 6.326 -12.368 7.841 1.00 38.69 196 SER A CA 1
ATOM 1579 C C . SER A 1 196 ? 6.819 -11.598 6.626 1.00 38.69 196 SER A C 1
ATOM 1581 O O . SER A 1 196 ? 7.927 -11.866 6.156 1.00 38.69 196 SER A O 1
ATOM 1583 N N . LEU A 1 197 ? 6.035 -10.648 6.110 1.00 45.50 197 LEU A N 1
ATOM 1584 C CA . LEU A 1 197 ? 6.568 -9.712 5.124 1.00 45.50 197 LEU A CA 1
ATOM 1585 C C . LEU A 1 197 ? 7.497 -8.766 5.881 1.00 45.50 197 LEU A C 1
ATOM 1587 O O . LEU A 1 197 ? 7.057 -7.840 6.571 1.00 45.50 197 LEU A O 1
ATOM 1591 N N . SER A 1 198 ? 8.801 -9.028 5.790 1.00 41.59 198 SER A N 1
ATOM 1592 C CA . SER A 1 198 ? 9.790 -8.005 6.082 1.00 41.59 198 SER A CA 1
ATOM 1593 C C . SER A 1 198 ? 9.574 -6.907 5.048 1.00 41.59 198 SER A C 1
ATOM 1595 O O . SER A 1 198 ? 9.787 -7.095 3.852 1.00 41.59 198 SER A O 1
ATOM 1597 N N . VAL A 1 199 ? 9.068 -5.763 5.506 1.00 42.22 199 VAL A N 1
ATOM 1598 C CA . VAL A 1 199 ? 8.970 -4.570 4.672 1.00 42.22 199 VAL A CA 1
ATOM 1599 C C . VAL A 1 199 ? 10.403 -4.137 4.378 1.00 42.22 199 VAL A C 1
ATOM 1601 O O . VAL A 1 199 ? 11.031 -3.433 5.166 1.00 42.22 199 VAL A O 1
ATOM 1604 N N . TRP A 1 200 ? 10.951 -4.629 3.271 1.00 39.22 200 TRP A N 1
ATOM 1605 C CA . TRP A 1 200 ? 12.188 -4.126 2.698 1.00 39.22 200 TRP A CA 1
ATOM 1606 C C . TRP A 1 200 ? 11.863 -2.787 2.053 1.00 39.22 200 TRP A C 1
ATOM 1608 O O . TRP A 1 200 ? 11.486 -2.690 0.886 1.00 39.22 200 TRP A O 1
ATOM 1618 N N . SER A 1 201 ? 11.931 -1.743 2.868 1.00 40.00 201 SER A N 1
ATOM 1619 C CA . SER A 1 201 ? 11.801 -0.375 2.404 1.00 40.00 201 SER A CA 1
ATOM 1620 C C . SER A 1 201 ? 13.010 -0.023 1.534 1.00 40.00 201 SER A C 1
ATOM 1622 O O . SER A 1 201 ? 14.080 0.288 2.047 1.00 40.00 201 SER A O 1
ATOM 1624 N N . GLY A 1 202 ? 12.803 -0.074 0.220 1.00 45.56 202 GLY A N 1
ATOM 1625 C CA . GLY A 1 202 ? 13.558 0.678 -0.776 1.00 45.56 202 GLY A CA 1
ATOM 1626 C C . GLY A 1 202 ? 14.854 0.032 -1.250 1.00 45.56 202 GLY A C 1
ATOM 1627 O O . GLY A 1 202 ? 15.875 0.048 -0.563 1.00 45.56 202 GLY A O 1
ATOM 1628 N N . VAL A 1 203 ? 14.847 -0.420 -2.506 1.00 42.88 203 VAL A N 1
ATOM 1629 C CA . VAL A 1 203 ? 16.080 -0.551 -3.294 1.00 42.88 203 VAL A CA 1
ATOM 1630 C C . VAL A 1 203 ? 16.683 0.849 -3.502 1.00 42.88 203 VAL A C 1
ATOM 1632 O O . VAL A 1 203 ? 17.902 0.956 -3.655 1.00 42.88 203 VAL A O 1
ATOM 1635 N N . ASP A 1 204 ? 15.891 1.935 -3.380 1.00 46.19 204 ASP A N 1
ATOM 1636 C CA . ASP A 1 204 ? 16.417 3.286 -3.531 1.00 46.19 204 ASP A CA 1
ATOM 1637 C C . ASP A 1 204 ? 17.282 3.805 -2.375 1.00 46.19 204 ASP A C 1
ATOM 1639 O O . ASP A 1 204 ? 18.110 4.698 -2.577 1.00 46.19 204 ASP A O 1
ATOM 1643 N N . PHE A 1 205 ? 17.200 3.188 -1.196 1.00 45.72 205 PHE A N 1
ATOM 1644 C CA . PHE A 1 205 ? 18.091 3.495 -0.074 1.00 45.72 205 PHE A CA 1
ATOM 1645 C C . PHE A 1 205 ? 19.546 3.078 -0.348 1.00 45.72 205 PHE A C 1
ATOM 1647 O O . PHE A 1 205 ? 20.501 3.650 0.184 1.00 45.72 205 PHE A O 1
ATOM 1654 N N . TRP A 1 206 ? 19.733 2.077 -1.207 1.00 55.62 206 TRP A N 1
ATOM 1655 C CA . TRP A 1 206 ? 21.044 1.534 -1.511 1.00 55.62 206 TRP A CA 1
ATOM 1656 C C . TRP A 1 206 ? 21.799 2.512 -2.402 1.00 55.62 206 TRP A C 1
ATOM 1658 O O . TRP A 1 206 ? 21.283 2.972 -3.427 1.00 55.62 206 TRP A O 1
ATOM 1668 N N . ARG A 1 207 ? 23.056 2.799 -2.037 1.00 64.25 207 ARG A N 1
ATOM 1669 C CA . ARG A 1 207 ? 24.008 3.475 -2.932 1.00 64.25 207 ARG A CA 1
ATOM 1670 C C . ARG A 1 207 ? 23.957 2.780 -4.294 1.00 64.25 207 ARG A C 1
ATOM 1672 O O . ARG A 1 207 ? 23.900 1.555 -4.329 1.00 64.25 207 ARG A O 1
ATOM 1679 N N . ILE A 1 208 ? 24.019 3.546 -5.386 1.00 67.38 208 ILE A N 1
ATOM 1680 C CA . ILE A 1 208 ? 23.927 3.033 -6.770 1.00 67.38 208 ILE A CA 1
ATOM 1681 C C . ILE A 1 208 ? 24.802 1.782 -6.958 1.00 67.38 208 ILE A C 1
ATOM 1683 O O . ILE A 1 208 ? 24.301 0.753 -7.392 1.00 67.38 208 ILE A O 1
ATOM 1687 N N . ALA A 1 209 ? 26.038 1.822 -6.448 1.00 70.62 209 ALA A N 1
ATOM 1688 C CA . ALA A 1 209 ? 26.957 0.687 -6.463 1.00 70.62 209 ALA A CA 1
ATOM 1689 C C . ALA A 1 209 ? 26.383 -0.600 -5.840 1.00 70.62 209 ALA A C 1
ATOM 1691 O O . ALA A 1 209 ? 26.542 -1.672 -6.399 1.00 70.62 209 ALA A O 1
ATOM 1692 N N . ALA A 1 210 ? 25.683 -0.533 -4.705 1.00 77.06 210 ALA A N 1
ATOM 1693 C CA . ALA A 1 210 ? 25.096 -1.724 -4.093 1.00 77.06 210 ALA A CA 1
ATOM 1694 C C . ALA A 1 210 ? 23.921 -2.290 -4.909 1.00 77.06 210 ALA A C 1
ATOM 1696 O O . ALA A 1 210 ? 23.719 -3.504 -4.929 1.00 77.06 210 ALA A O 1
ATOM 1697 N N . ARG A 1 211 ? 23.182 -1.435 -5.628 1.00 74.94 211 ARG A N 1
ATOM 1698 C CA . ARG A 1 211 ? 22.150 -1.889 -6.572 1.00 74.94 211 ARG A CA 1
ATOM 1699 C C . ARG A 1 211 ? 22.781 -2.580 -7.774 1.00 74.94 211 ARG A C 1
ATOM 1701 O O . ARG A 1 211 ? 22.343 -3.671 -8.123 1.00 74.94 211 ARG A O 1
ATOM 1708 N N . ASP A 1 212 ? 23.832 -1.988 -8.346 1.00 80.25 212 ASP A N 1
ATOM 1709 C CA . ASP A 1 212 ? 24.599 -2.587 -9.444 1.00 80.25 212 ASP A CA 1
ATOM 1710 C C . ASP A 1 212 ? 25.128 -3.972 -9.049 1.00 80.25 212 ASP A C 1
ATOM 1712 O O . ASP A 1 212 ? 24.967 -4.935 -9.796 1.00 80.25 212 ASP A O 1
ATOM 1716 N N . LEU A 1 213 ? 25.690 -4.091 -7.840 1.00 81.00 213 LEU A N 1
ATOM 1717 C CA . LEU A 1 213 ? 26.182 -5.351 -7.281 1.00 81.00 213 LEU A CA 1
ATOM 1718 C C . LEU A 1 213 ? 25.094 -6.417 -7.182 1.00 81.00 213 LEU A C 1
ATOM 1720 O O . LEU A 1 213 ? 25.301 -7.555 -7.602 1.00 81.00 213 LEU A O 1
ATOM 1724 N N . LEU A 1 214 ? 23.933 -6.054 -6.640 1.00 82.38 214 LEU A N 1
ATOM 1725 C CA . LEU A 1 214 ? 22.820 -6.979 -6.470 1.00 82.38 214 LEU A CA 1
ATOM 1726 C C . LEU A 1 214 ? 22.280 -7.428 -7.833 1.00 82.38 214 LEU A C 1
ATOM 1728 O O . LEU A 1 214 ? 22.101 -8.623 -8.064 1.00 82.38 214 LEU A O 1
ATOM 1732 N N . VAL A 1 215 ? 22.095 -6.494 -8.769 1.00 82.81 215 VAL A N 1
ATOM 1733 C CA . VAL A 1 215 ? 21.655 -6.806 -10.136 1.00 82.81 215 VAL A CA 1
ATOM 1734 C C . VAL A 1 215 ? 22.668 -7.705 -10.850 1.00 82.81 215 VAL A C 1
ATOM 1736 O O . VAL A 1 215 ? 22.268 -8.676 -11.494 1.00 82.81 215 VAL A O 1
ATOM 1739 N N . ALA A 1 216 ? 23.968 -7.427 -10.723 1.00 82.50 216 ALA A N 1
ATOM 1740 C CA . ALA A 1 216 ? 25.024 -8.251 -11.306 1.00 82.50 216 ALA A CA 1
ATOM 1741 C C . ALA A 1 216 ? 25.040 -9.665 -10.707 1.00 82.50 216 ALA A C 1
ATOM 1743 O O . ALA A 1 216 ? 25.095 -10.640 -11.456 1.00 82.50 216 ALA A O 1
ATOM 1744 N N . PHE A 1 217 ? 24.919 -9.784 -9.382 1.00 84.94 217 PHE A N 1
ATOM 1745 C CA . PHE A 1 217 ? 24.848 -11.065 -8.682 1.00 84.94 217 PHE A CA 1
ATOM 1746 C C . PHE A 1 217 ? 23.682 -11.925 -9.189 1.00 84.94 217 PHE A C 1
ATOM 1748 O O . PHE A 1 217 ? 23.900 -13.064 -9.602 1.00 84.94 217 PHE A O 1
ATOM 1755 N N . TYR A 1 218 ? 22.462 -11.378 -9.238 1.00 85.69 218 TYR A N 1
ATOM 1756 C CA . TYR A 1 218 ? 21.299 -12.137 -9.711 1.00 85.69 218 TYR A CA 1
ATOM 1757 C C . TYR A 1 218 ? 21.389 -12.490 -11.198 1.00 85.69 218 TYR A C 1
ATOM 1759 O O . TYR A 1 218 ? 21.034 -13.601 -11.573 1.00 85.69 218 TYR A O 1
ATOM 1767 N N . ARG A 1 219 ? 21.926 -11.607 -12.050 1.00 84.81 219 ARG A N 1
ATOM 1768 C CA . ARG A 1 219 ? 22.144 -11.921 -13.475 1.00 84.81 219 ARG A CA 1
ATOM 1769 C C . ARG A 1 219 ? 23.165 -13.038 -13.690 1.00 84.81 219 ARG A C 1
ATOM 1771 O O . ARG A 1 219 ? 23.001 -13.824 -14.615 1.00 84.81 219 ARG A O 1
ATOM 1778 N N . MET A 1 220 ? 24.211 -13.086 -12.866 1.00 82.75 220 MET A N 1
ATOM 1779 C CA . MET A 1 220 ? 25.290 -14.067 -12.984 1.00 82.75 220 MET A CA 1
ATOM 1780 C C . MET A 1 220 ? 24.879 -15.445 -12.460 1.00 82.75 220 MET A C 1
ATOM 1782 O O . MET A 1 220 ? 25.149 -16.448 -13.112 1.00 82.75 220 MET A O 1
ATOM 1786 N N . TRP A 1 221 ? 24.229 -15.492 -11.296 1.00 84.62 221 TRP A N 1
ATOM 1787 C CA . TRP A 1 221 ? 23.954 -16.748 -10.588 1.00 84.62 221 TRP A CA 1
ATOM 1788 C C . TRP A 1 221 ? 22.525 -17.264 -10.768 1.00 84.62 221 TRP A C 1
ATOM 1790 O O . TRP A 1 221 ? 22.286 -18.457 -10.610 1.00 84.62 221 TRP A O 1
ATOM 1800 N N . PHE A 1 222 ? 21.584 -16.389 -11.128 1.00 85.75 222 PHE A N 1
ATOM 1801 C CA . PHE A 1 222 ? 20.169 -16.718 -11.316 1.00 85.75 222 PHE A CA 1
ATOM 1802 C C . PHE A 1 222 ? 19.627 -16.143 -12.638 1.00 85.75 222 PHE A C 1
ATOM 1804 O O . PHE A 1 222 ? 18.632 -15.410 -12.629 1.00 85.75 222 PHE A O 1
ATOM 1811 N N . PRO A 1 223 ? 20.273 -16.420 -13.790 1.00 81.81 223 PRO A N 1
ATOM 1812 C CA . PRO A 1 223 ? 19.778 -15.939 -15.071 1.00 81.81 223 PRO A CA 1
ATOM 1813 C C . PRO A 1 223 ? 18.375 -16.491 -15.337 1.00 81.81 223 PRO A C 1
ATOM 1815 O O . PRO A 1 223 ? 18.086 -17.661 -15.080 1.00 81.81 223 PRO A O 1
ATOM 1818 N N . ALA A 1 224 ? 17.497 -15.644 -15.876 1.00 77.19 224 ALA A N 1
ATOM 1819 C CA . ALA A 1 224 ? 16.161 -16.071 -16.259 1.00 77.19 224 ALA A CA 1
ATOM 1820 C C . ALA A 1 224 ? 16.261 -17.124 -17.372 1.00 77.19 224 ALA A C 1
ATOM 1822 O O . ALA A 1 224 ? 16.707 -16.829 -18.479 1.00 77.19 224 ALA A O 1
ATOM 1823 N N . THR A 1 225 ? 15.834 -18.352 -17.084 1.00 75.94 225 THR A N 1
ATOM 1824 C CA . THR A 1 225 ? 15.752 -19.436 -18.075 1.00 75.94 225 THR A CA 1
ATOM 1825 C C . THR A 1 225 ? 14.589 -19.218 -19.043 1.00 75.94 225 THR A C 1
ATOM 1827 O O . THR A 1 225 ? 14.681 -19.563 -20.221 1.00 75.94 225 THR A O 1
ATOM 1830 N N . HIS A 1 226 ? 13.517 -18.581 -18.566 1.00 75.38 226 HIS A N 1
ATOM 1831 C CA . HIS A 1 226 ? 12.365 -18.151 -19.350 1.00 75.38 226 HIS A CA 1
ATOM 1832 C C . HIS A 1 226 ? 11.922 -16.752 -18.896 1.00 75.38 226 HIS A C 1
ATOM 1834 O O . HIS A 1 226 ? 11.647 -16.571 -17.706 1.00 75.38 226 HIS A O 1
ATOM 1840 N N . PRO A 1 227 ? 11.832 -15.756 -19.795 1.00 76.25 227 PRO A N 1
ATOM 1841 C CA . PRO A 1 227 ? 11.377 -14.421 -19.428 1.00 76.25 227 PRO A CA 1
ATOM 1842 C C . PRO A 1 227 ? 9.849 -14.417 -19.276 1.00 76.25 227 PRO A C 1
ATOM 1844 O O . PRO A 1 227 ? 9.124 -14.043 -20.186 1.00 76.25 227 PRO A O 1
ATOM 1847 N N . LEU A 1 228 ? 9.344 -14.874 -18.124 1.00 85.19 228 LEU A N 1
ATOM 1848 C CA . LEU A 1 228 ? 7.907 -14.825 -17.802 1.00 85.19 228 LEU A CA 1
ATOM 1849 C C . LEU A 1 228 ? 7.392 -13.379 -17.720 1.00 85.19 228 LEU A C 1
ATOM 1851 O O . LEU A 1 228 ? 6.251 -13.090 -18.073 1.00 85.19 228 LEU A O 1
ATOM 1855 N N . ALA A 1 229 ? 8.254 -12.473 -17.256 1.00 87.38 229 ALA A N 1
ATOM 1856 C CA . ALA A 1 229 ? 7.973 -11.056 -17.130 1.00 87.38 229 ALA A CA 1
ATOM 1857 C C . ALA A 1 229 ? 9.233 -10.233 -17.434 1.00 87.38 229 ALA A C 1
ATOM 1859 O O . ALA A 1 229 ? 10.294 -10.465 -16.851 1.00 87.38 229 ALA A O 1
ATOM 1860 N N . GLU A 1 230 ? 9.107 -9.236 -18.306 1.00 87.56 230 GLU A N 1
ATOM 1861 C CA . GLU A 1 230 ? 10.181 -8.314 -18.673 1.00 87.56 230 GLU A CA 1
ATOM 1862 C C . GLU A 1 230 ? 9.862 -6.904 -18.186 1.00 87.56 230 GLU A C 1
ATOM 1864 O O . GLU A 1 230 ? 8.778 -6.376 -18.429 1.00 87.56 230 GLU A O 1
ATOM 1869 N N . SER A 1 231 ? 10.799 -6.269 -17.476 1.00 88.69 231 SER A N 1
ATOM 1870 C CA . SER A 1 231 ? 10.583 -4.905 -16.984 1.00 88.69 231 SER A CA 1
ATOM 1871 C C . SER A 1 231 ? 10.451 -3.941 -18.157 1.00 88.69 231 SER A C 1
ATOM 1873 O O . SER A 1 231 ? 11.320 -3.899 -19.024 1.00 88.69 231 SER A O 1
ATOM 1875 N N . ARG A 1 232 ? 9.429 -3.080 -18.130 1.00 90.25 232 ARG A N 1
ATOM 1876 C CA . ARG A 1 232 ? 9.302 -1.964 -19.088 1.00 90.25 232 ARG A CA 1
ATOM 1877 C C . ARG A 1 232 ? 10.403 -0.921 -18.940 1.00 90.25 232 ARG A C 1
ATOM 1879 O O . ARG A 1 232 ? 10.595 -0.081 -19.815 1.00 90.25 232 ARG A O 1
ATOM 1886 N N . ARG A 1 233 ? 11.097 -0.933 -17.803 1.00 87.62 233 ARG A N 1
ATOM 1887 C CA . ARG A 1 233 ? 12.250 -0.082 -17.500 1.00 87.62 233 ARG A CA 1
ATOM 1888 C C . ARG A 1 233 ? 13.369 -0.987 -16.992 1.00 87.62 233 ARG A C 1
ATOM 1890 O O . ARG A 1 233 ? 13.582 -1.066 -15.779 1.00 87.62 233 ARG A O 1
ATOM 1897 N N . PRO A 1 234 ? 14.015 -1.758 -17.881 1.00 84.38 234 PRO A N 1
ATOM 1898 C CA . PRO A 1 234 ? 15.046 -2.693 -17.468 1.00 84.38 234 PRO A CA 1
ATOM 1899 C C . PRO A 1 234 ? 16.217 -1.924 -16.860 1.00 84.38 234 PRO A C 1
ATOM 1901 O O . PRO A 1 234 ? 16.619 -0.874 -17.363 1.00 84.38 234 PRO A O 1
ATOM 1904 N N . TYR A 1 235 ? 16.763 -2.446 -15.761 1.00 81.56 235 TYR A N 1
ATOM 1905 C CA . TYR A 1 235 ? 17.949 -1.853 -15.157 1.00 81.56 235 TYR A CA 1
ATOM 1906 C C . TYR A 1 235 ? 19.116 -1.948 -16.151 1.00 81.56 235 TYR A C 1
ATOM 1908 O O . TYR A 1 235 ? 19.307 -3.025 -16.734 1.00 81.56 235 TYR A O 1
ATOM 1916 N N . PRO A 1 236 ? 19.888 -0.870 -16.376 1.00 76.62 236 PRO A N 1
ATOM 1917 C CA . PRO A 1 236 ? 20.957 -0.878 -17.364 1.00 76.62 236 PRO A CA 1
ATOM 1918 C C . PRO A 1 236 ? 21.961 -2.010 -17.108 1.00 76.62 236 PRO A C 1
ATOM 1920 O O . PRO A 1 236 ? 22.171 -2.474 -15.985 1.00 76.62 236 PRO A O 1
ATOM 1923 N N . ALA A 1 237 ? 22.561 -2.515 -18.181 1.00 59.41 237 ALA A N 1
ATOM 1924 C CA . ALA A 1 237 ? 23.624 -3.510 -18.110 1.00 59.41 237 ALA A CA 1
ATOM 1925 C C . ALA A 1 237 ? 24.976 -2.822 -17.851 1.00 59.41 237 ALA A C 1
ATOM 1927 O O . ALA A 1 237 ? 25.872 -2.861 -18.685 1.00 59.41 237 ALA A O 1
ATOM 1928 N N . SER A 1 238 ? 25.135 -2.161 -16.705 1.00 56.53 238 SER A N 1
ATOM 1929 C CA . SER A 1 238 ? 26.424 -1.626 -16.239 1.00 56.53 238 SER A CA 1
ATOM 1930 C C . SER A 1 238 ? 27.277 -2.752 -15.636 1.00 56.53 238 SER A C 1
ATOM 1932 O O . SER A 1 238 ? 27.561 -2.777 -14.445 1.00 56.53 238 SER A O 1
ATOM 1934 N N . LEU A 1 239 ? 27.650 -3.739 -16.457 1.00 57.50 239 LEU A N 1
ATOM 1935 C CA . LEU A 1 239 ? 28.478 -4.875 -16.029 1.00 57.50 239 LEU A CA 1
ATOM 1936 C C . LEU A 1 239 ? 30.015 -4.681 -16.100 1.00 57.50 239 LEU A C 1
ATOM 1938 O O . LEU A 1 239 ? 30.678 -5.362 -15.321 1.00 57.50 239 LEU A O 1
ATOM 1942 N N . PRO A 1 240 ? 30.637 -3.818 -16.938 1.00 58.34 240 PRO A N 1
ATOM 1943 C CA . PRO A 1 240 ? 32.104 -3.833 -17.061 1.00 58.34 240 PRO A CA 1
ATOM 1944 C C . PRO A 1 240 ? 32.865 -3.344 -15.815 1.00 58.34 240 PRO A C 1
ATOM 1946 O O . PRO A 1 240 ? 33.723 -4.057 -15.297 1.00 58.34 240 PRO A O 1
ATOM 1949 N N . ASP A 1 241 ? 32.538 -2.160 -15.291 1.00 56.19 241 ASP A N 1
ATOM 1950 C CA . ASP A 1 241 ? 33.384 -1.501 -14.278 1.00 56.19 241 ASP A CA 1
ATOM 1951 C C . ASP A 1 241 ? 33.202 -2.067 -12.862 1.00 56.19 241 ASP A C 1
ATOM 1953 O O . ASP A 1 241 ? 34.131 -2.072 -12.053 1.00 56.19 241 ASP A O 1
ATOM 1957 N N . VAL A 1 242 ? 32.005 -2.569 -12.552 1.00 56.56 242 VAL A N 1
ATOM 1958 C CA . VAL A 1 242 ? 31.670 -3.110 -11.226 1.00 56.56 242 VAL A CA 1
ATOM 1959 C C . VAL A 1 242 ? 32.220 -4.526 -11.058 1.00 56.56 242 VAL A C 1
ATOM 1961 O O . VAL A 1 242 ? 32.755 -4.859 -10.001 1.00 56.56 242 VAL A O 1
ATOM 1964 N N . LEU A 1 243 ? 32.168 -5.356 -12.105 1.00 57.03 243 LEU A N 1
ATOM 1965 C CA . LEU A 1 243 ? 32.751 -6.699 -12.063 1.00 57.03 243 LEU A CA 1
ATOM 1966 C C . LEU A 1 243 ? 34.287 -6.675 -12.071 1.00 57.03 243 LEU A C 1
ATOM 1968 O O . LEU A 1 243 ? 34.912 -7.533 -11.445 1.00 57.03 243 LEU A O 1
ATOM 1972 N N . ALA A 1 244 ? 34.907 -5.656 -12.679 1.00 59.44 244 ALA A N 1
ATOM 1973 C CA . ALA A 1 244 ? 36.352 -5.442 -12.592 1.00 59.44 244 ALA A CA 1
ATOM 1974 C C . ALA A 1 244 ? 36.848 -5.329 -11.134 1.00 59.44 244 ALA A C 1
ATOM 1976 O O . ALA A 1 244 ? 37.962 -5.756 -10.838 1.00 59.44 244 ALA A O 1
ATOM 1977 N N . GLN A 1 245 ? 36.016 -4.846 -10.201 1.00 55.44 245 GLN A N 1
ATOM 1978 C CA . GLN A 1 245 ? 36.359 -4.773 -8.773 1.00 55.44 245 GLN A CA 1
ATOM 1979 C C . GLN A 1 245 ? 36.403 -6.150 -8.089 1.00 55.44 245 GLN A C 1
ATOM 1981 O O . GLN A 1 245 ? 37.167 -6.325 -7.143 1.00 55.44 245 GLN A O 1
ATOM 1986 N N . PHE A 1 246 ? 35.649 -7.142 -8.578 1.00 56.19 246 PHE A N 1
ATOM 1987 C CA . PHE A 1 246 ? 35.708 -8.518 -8.062 1.00 56.19 246 PHE A CA 1
ATOM 1988 C C . PHE A 1 246 ? 36.882 -9.310 -8.625 1.00 56.19 246 PHE A C 1
ATOM 1990 O O . PHE A 1 246 ? 37.442 -10.146 -7.921 1.00 56.19 246 PHE A O 1
ATOM 1997 N N . TRP A 1 247 ? 37.279 -9.045 -9.872 1.00 54.69 247 TRP A N 1
ATOM 1998 C CA . TRP A 1 247 ? 38.394 -9.751 -10.510 1.00 54.69 247 TRP A CA 1
ATOM 1999 C C . TRP A 1 247 ? 39.765 -9.103 -10.268 1.00 54.69 247 TRP A C 1
ATOM 2001 O O . TRP A 1 247 ? 40.779 -9.796 -10.343 1.00 54.69 247 TRP A O 1
ATOM 2011 N N . ALA A 1 248 ? 39.827 -7.811 -9.921 1.00 47.47 248 ALA A N 1
ATOM 2012 C CA . ALA A 1 248 ? 41.078 -7.143 -9.543 1.00 47.47 248 ALA A CA 1
ATOM 2013 C C . ALA A 1 248 ? 41.592 -7.553 -8.147 1.00 47.47 248 ALA A C 1
ATOM 2015 O O . ALA A 1 248 ? 42.772 -7.372 -7.843 1.00 47.47 248 ALA A O 1
ATOM 2016 N N . GLY A 1 249 ? 40.739 -8.145 -7.308 1.00 42.50 249 GLY A N 1
ATOM 2017 C CA . GLY A 1 249 ? 41.128 -8.740 -6.036 1.00 42.50 249 GLY A CA 1
ATOM 2018 C C . GLY A 1 249 ? 41.576 -10.186 -6.216 1.00 42.50 249 GLY A C 1
ATOM 2019 O O . GLY A 1 249 ? 40.805 -11.107 -5.958 1.00 42.50 249 GLY A O 1
ATOM 2020 N N . ARG A 1 250 ? 42.838 -10.414 -6.606 1.00 36.03 250 ARG A N 1
ATOM 2021 C CA . ARG A 1 250 ? 43.480 -11.698 -6.287 1.00 36.03 250 ARG A CA 1
ATOM 2022 C C . ARG A 1 250 ? 43.380 -11.860 -4.775 1.00 36.03 250 ARG A C 1
ATOM 2024 O O . ARG A 1 250 ? 43.989 -11.085 -4.041 1.00 36.03 250 ARG A O 1
ATOM 2031 N N . ILE A 1 251 ? 42.618 -12.848 -4.320 1.00 39.97 251 ILE A N 1
ATOM 2032 C CA . ILE A 1 251 ? 42.697 -13.343 -2.949 1.00 39.97 251 ILE A CA 1
ATOM 2033 C C . ILE A 1 251 ? 44.114 -13.903 -2.808 1.00 39.97 251 ILE A C 1
ATOM 2035 O O . ILE A 1 251 ? 44.380 -15.059 -3.126 1.00 39.97 251 ILE A O 1
ATOM 2039 N N . THR A 1 252 ? 45.064 -13.057 -2.416 1.00 32.22 252 THR A N 1
ATOM 2040 C CA . THR A 1 252 ? 46.320 -13.532 -1.858 1.00 32.22 252 THR A CA 1
ATOM 2041 C C . THR A 1 252 ? 45.944 -14.179 -0.543 1.00 32.22 252 THR A C 1
ATOM 2043 O O . THR A 1 252 ? 45.485 -13.508 0.380 1.00 32.22 252 THR A O 1
ATOM 2046 N N . THR A 1 253 ? 46.071 -15.498 -0.491 1.00 33.53 253 THR A N 1
ATOM 2047 C CA . THR A 1 253 ? 46.043 -16.281 0.736 1.00 33.53 253 THR A CA 1
ATOM 2048 C C . THR A 1 253 ? 47.087 -15.716 1.694 1.00 33.53 253 THR A C 1
ATOM 2050 O O . THR A 1 253 ? 48.260 -16.076 1.624 1.00 33.53 253 THR A O 1
ATOM 2053 N N . THR A 1 254 ? 46.681 -14.802 2.569 1.00 33.06 254 THR A N 1
ATOM 2054 C CA . THR A 1 254 ? 47.489 -14.432 3.725 1.00 33.06 254 THR A CA 1
ATOM 2055 C C . THR A 1 254 ? 47.348 -15.575 4.717 1.00 33.06 254 THR A C 1
ATOM 2057 O O . THR A 1 254 ? 46.304 -15.764 5.338 1.00 33.06 254 THR A O 1
ATOM 2060 N N . THR A 1 255 ? 48.388 -16.395 4.790 1.00 33.75 255 THR A N 1
ATOM 2061 C CA . THR A 1 255 ? 48.599 -17.385 5.843 1.00 33.75 255 THR A CA 1
ATOM 2062 C C . THR A 1 255 ? 48.511 -16.704 7.209 1.00 33.75 255 THR A C 1
ATOM 2064 O O . THR A 1 255 ? 49.217 -15.726 7.455 1.00 33.75 255 THR A O 1
ATOM 2067 N N . TRP A 1 256 ? 47.652 -17.218 8.088 1.00 29.86 256 TRP A N 1
ATOM 2068 C CA . TRP A 1 256 ? 47.619 -16.843 9.500 1.00 29.86 256 TRP A CA 1
ATOM 2069 C C . TRP A 1 256 ? 48.928 -17.285 10.179 1.00 29.86 256 TRP A C 1
ATOM 2071 O O . TRP A 1 256 ? 49.315 -18.441 9.992 1.00 29.86 256 TRP A O 1
ATOM 2081 N N . PRO A 1 257 ? 49.623 -16.424 10.946 1.00 35.50 257 PRO A N 1
ATOM 2082 C CA . PRO A 1 257 ? 50.678 -16.884 11.836 1.00 35.50 257 PRO A CA 1
ATOM 2083 C C . PRO A 1 257 ? 50.036 -17.546 13.063 1.00 35.50 257 PRO A C 1
ATOM 2085 O O . PRO A 1 257 ? 49.049 -17.032 13.595 1.00 35.50 257 PRO A O 1
ATOM 2088 N N . GLY A 1 258 ? 50.563 -18.720 13.423 1.00 38.50 258 GLY A N 1
ATOM 2089 C CA . GLY A 1 258 ? 50.139 -19.521 14.575 1.00 38.50 258 GLY A CA 1
ATOM 2090 C C . GLY A 1 258 ? 50.628 -19.004 15.918 1.00 38.50 258 GLY A C 1
ATOM 2091 O O . GLY A 1 258 ? 51.366 -17.993 15.946 1.00 38.50 258 GLY A O 1
#

=== Feature glossary ===
The record interleaves many kinds of information about one protein. Here is each kind framed as the question it answers.

Q: Are the domains correctly placed relative to each other?
A: Predicted aligned error is AlphaFold's pairwise confidence. Unlike pLDDT (per-residue), PAE is per-residue-pair and captures whether two parts of the structure are correctly placed relative to each other. Units are ångströms of expected positional error.

Q: Which residues are in helices, strands, or loops?
A: Eight-state secondary structure (DSSP): H is the canonical α-helix, G the tighter 3₁₀-helix, I the wider π-helix; E/B are β-structure, T and S are turns and bends, and '-' is everything else. DSSP derives these from the pattern of main-chain N–H···O=C hydrogen bonds, not from the sequence.

Q: What if only a Cα trace is available?
A: P-SEA three-stat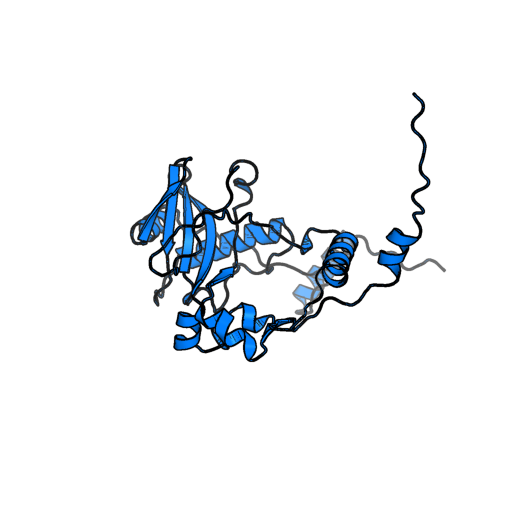e annotation labels each residue as helix, strand, or coil based purely on the geometry of the Cα trace. It serves as a fallback when the full backbone (and thus DSSP) is unavailable.

Q: What are the backbone torsion angles?
A: φ (phi) and ψ (psi) are the two rotatable backbone dihedrals per residue: φ is the C(i-1)–N–Cα–C torsion, ψ is the N–Cα–C–N(i+1) torsion, both in degrees on (−180°, 180°]. α-helical residues cluster near (−60°, −45°); β-strand residues near (−120°, +130°). A Ramachandran plot is simply a scatter of (φ, ψ) for every residue.

Q: What known structures does this most resemble?
A: Structural nearest neighbors (via Foldseek easy-search vs the PDB). Reported per hit: target PDB id, E-value, and alignment TM-score. A TM-score above ~0.5 is the conventional threshold for 'same fold'.

Q: What family and function is it annotated with?
A: Database cross-references. InterPro integrates a dozen domain/family signature databases into unified entries with residue-range hits. GO terms attach function/process/location labels with evidence codes. CATH codes position the fold in a four-level structural taxonomy. Organism is the NCBI-taxonomy species name.

Q: Which residues are buried vs exposed?
A: Solvent accessibility: the surface area of each residue that a 1.4 Å water probe can touch, in Å². When only backbone atoms are present the absolute values are lower than full-atom SASA (side chains contribute most of the area) and are flagged as backbone-only.

Q: What do the diagnostic plots show?
A: Three diagnostic plots accompany the record. The Cα contact map visualizes the tertiary structure as a 2D adjacency matrix (8 Å cutoff, sequence-local contacts suppressed). The Ramachandran plot shows the distribution of backbone (φ, ψ) torsions, with points in the α and β basins reflecting secondary structure content. The PAE plot shows AlphaFold's inter-residue confidence as a color matrix.

Q: What is the amino-acid chain?
A: The amino-acid sequence is the protein's primary structure: the linear order of residues from the N-terminus to the C-terminus, written in one-letter code. Everything else here — the 3D coordinates, the secondary structure, the domain annotations — is ultimately a consequence of this string.

Q: What do the rendered images show?
A: The six renders are orthographic views along the three Cartesian axes in both directions. Representation (cartoon, sticks, or surface) and color scheme (sequence-rainbow or by-chain) vary across proteins so the training set covers all the common visualization conventions.

Q: Where is each backbone atom in 3D?
A: The mmCIF table is the protein's shape written out atom by atom. For each backbone N, Cα, C, and carbonyl O, it records an (x, y, z) coordinate triple in Å plus the residue type, chain letter, and residue number.

Q: How mobile is each atom in the crystal?
A: For experimental (PDB) structures, the B-factor (temperature factor) quantifies the positional spread of each atom in the crystal — a combination of thermal vibration and static disorder — in units of Å². High B-factors mark flexible loops or poorly resolved regions; low B-factors mark the rigid, well-ordered core.

Q: How big and how compact is the whole molecule?
A: Three whole-structure scalars: the radius of gyration (RMS distance of Cα from centroid, in Å), the count of Cα–Cα contacts (pairs closer than 8 Å and separated by more than four residues in sequence — i.e. tertiary, not local, contacts), and the bounding-box dimensions. Together they distinguish compact globular folds from extended fibres or disordered chains.

Q: What does the local fold look like, residue by residue?
A: A 3Di character summarizes, for each residue, the relative orientation of the Cα frame of its nearest spatial neighbor. Because it encodes fold topology rather than chemistry, 3Di alignments detect remote structural similarity that sequence alignment misses.

Q: How confident is the AlphaFold model at each residue?
A: For AlphaFold models, the B-factor field carries pLDDT — the model's own estimate of local accuracy on a 0–100 scale. Regions with pLDDT<50 should be treated as essentially unmodeled; they often correspond to intrinsically disordered segments.